Protein AF-A0A7S2TMI2-F1 (afdb_monomer_lite)

Radius of gyration: 45.55 Å; chains: 1; bounding box: 123×54×123 Å

pLDDT: mean 70.71, std 20.69, range [26.28, 98.5]

Foldseek 3Di:
DDDDDPPDPPDPDPVVVVVVVVLLVVVVVLVVVLVVDLVPDPDPVVPVVSVVVVVVSLVVVVVVLVVVVVVLVVVVVVPPDPVNVPPPLVVVLSVLVVVLSVLVVVLSVLVVCLSVVCVPDPPVSPVVNVVSVVVSVVSSVVSVVSVVVSVVSVVVVVVVVVVVVVVVVVVVVVVVVVVVVVVVVVVVVVVVVVVVVVVVVVVVVVVVVVVVVVVVVPPPPPPDPDDDDDDDDDDDDDDDDDDDDDDDDDDDDDDDDYDDDDDDDDDDDDDPDPPPPDDDDDPPVVPVQPVLLVVVVVVVPPDSQLLVLLCVVVVNPSVSSVVLVPDVVSSVVSVPDPDPDD

InterPro domains:
  IPR009060 UBA-like superfamily [SSF46934] (287-327)
  IPR015940 Ubiquitin-associated domain [PF00627] (295-321)
  IPR015940 Ubiquitin-associated domain [PS50030] (282-328)

Structure (mmCIF, N/CA/C/O backbone):
data_AF-A0A7S2TMI2-F1
#
_entry.id   AF-A0A7S2TMI2-F1
#
loop_
_atom_site.group_PDB
_atom_site.id
_atom_site.type_symbol
_atom_site.label_atom_id
_atom_site.label_alt_id
_atom_site.label_comp_id
_atom_site.label_asym_id
_atom_site.label_entity_id
_atom_site.label_seq_id
_atom_site.pdbx_PDB_ins_code
_atom_site.Cartn_x
_atom_site.Cartn_y
_atom_site.Cartn_z
_atom_site.occupancy
_atom_site.B_iso_or_equiv
_atom_site.auth_seq_id
_atom_site.auth_comp_id
_atom_site.auth_asym_id
_atom_site.auth_atom_id
_atom_site.pdbx_PDB_model_num
ATOM 1 N N . ASP A 1 1 ? 17.759 -9.873 -29.731 1.00 26.28 1 ASP A N 1
ATOM 2 C CA . ASP A 1 1 ? 16.322 -10.013 -29.441 1.00 26.28 1 ASP A CA 1
ATOM 3 C C . ASP A 1 1 ? 16.031 -9.779 -27.972 1.00 26.28 1 ASP A C 1
ATOM 5 O O . ASP A 1 1 ? 16.434 -10.570 -27.133 1.00 26.28 1 ASP A O 1
ATOM 9 N N . TYR A 1 2 ? 15.393 -8.651 -27.659 1.00 29.20 2 TYR A N 1
ATOM 10 C CA . TYR A 1 2 ? 14.810 -8.377 -26.345 1.00 29.20 2 TYR A CA 1
ATOM 11 C C . TYR A 1 2 ? 13.382 -7.884 -26.586 1.00 29.20 2 TYR A C 1
ATOM 13 O O . TYR A 1 2 ? 13.170 -6.719 -26.916 1.00 29.20 2 TYR A O 1
ATOM 21 N N . THR A 1 3 ? 12.402 -8.778 -26.484 1.00 27.11 3 THR A N 1
ATOM 22 C CA . THR A 1 3 ? 10.980 -8.417 -26.480 1.00 27.11 3 THR A CA 1
ATOM 23 C C . THR A 1 3 ? 10.610 -7.909 -25.093 1.00 27.11 3 THR A C 1
ATOM 25 O O . THR A 1 3 ? 10.636 -8.656 -24.117 1.00 27.11 3 THR A O 1
ATOM 28 N N . VAL A 1 4 ? 10.310 -6.615 -25.003 1.00 34.91 4 VAL A N 1
ATOM 29 C CA . VAL A 1 4 ? 9.848 -5.963 -23.774 1.00 34.91 4 VAL A CA 1
ATOM 30 C C . VAL A 1 4 ? 8.336 -6.152 -23.673 1.00 34.91 4 VAL A C 1
ATOM 32 O O . VAL A 1 4 ? 7.599 -5.729 -24.558 1.00 34.91 4 VAL A O 1
ATOM 35 N N . ASP A 1 5 ? 7.885 -6.806 -22.604 1.00 32.81 5 ASP A N 1
ATOM 36 C CA . ASP A 1 5 ? 6.467 -6.985 -22.280 1.00 32.81 5 ASP A CA 1
ATOM 37 C C . ASP A 1 5 ? 5.851 -5.645 -21.841 1.00 32.81 5 ASP A C 1
ATOM 39 O O . ASP A 1 5 ? 6.225 -5.071 -20.815 1.00 32.81 5 ASP A O 1
ATOM 43 N N . LEU A 1 6 ? 4.920 -5.144 -22.656 1.00 36.84 6 LEU A N 1
ATOM 44 C CA . LEU A 1 6 ? 4.286 -3.826 -22.536 1.00 36.84 6 LEU A CA 1
ATOM 45 C C . LEU A 1 6 ? 3.092 -3.797 -21.563 1.00 36.84 6 LEU A C 1
ATOM 47 O O . LEU A 1 6 ? 2.459 -2.755 -21.413 1.00 36.84 6 LEU A O 1
ATOM 51 N N . THR A 1 7 ? 2.760 -4.911 -20.900 1.00 31.31 7 THR A N 1
ATOM 52 C CA . THR A 1 7 ? 1.586 -4.999 -20.006 1.00 31.31 7 THR A CA 1
ATOM 53 C C . THR A 1 7 ? 1.848 -4.560 -18.561 1.00 31.31 7 THR A C 1
ATOM 55 O O . THR A 1 7 ? 0.917 -4.469 -17.759 1.00 31.31 7 THR A O 1
ATOM 58 N N . LYS A 1 8 ? 3.100 -4.254 -18.202 1.00 33.66 8 LYS A N 1
ATOM 59 C CA . LYS A 1 8 ? 3.476 -3.801 -16.854 1.00 33.66 8 LYS A CA 1
ATOM 60 C C . LYS A 1 8 ? 3.610 -2.275 -16.811 1.00 33.66 8 LYS A C 1
ATOM 62 O O . LYS A 1 8 ? 4.154 -1.700 -17.754 1.00 33.66 8 LYS A O 1
ATOM 67 N N . PRO A 1 9 ? 3.166 -1.603 -15.727 1.00 36.66 9 PRO A N 1
ATOM 68 C CA . PRO A 1 9 ? 3.388 -0.170 -15.569 1.00 36.66 9 PRO A CA 1
ATOM 69 C C . PRO A 1 9 ? 4.885 0.117 -15.699 1.00 36.66 9 PRO A C 1
ATOM 71 O O . PRO A 1 9 ? 5.696 -0.605 -15.115 1.00 36.66 9 PRO A O 1
ATOM 74 N N . PHE A 1 10 ? 5.227 1.135 -16.495 1.00 42.81 10 PHE A N 1
ATOM 75 C CA . PHE A 1 10 ? 6.589 1.555 -16.845 1.00 42.81 10 PHE A CA 1
ATOM 76 C C . PHE A 1 10 ? 7.373 2.013 -15.599 1.00 42.81 10 PHE A C 1
ATOM 78 O O . PHE A 1 10 ? 7.665 3.187 -15.388 1.00 42.81 10 PHE A O 1
ATOM 85 N N . GLY A 1 11 ? 7.737 1.069 -14.738 1.00 40.72 11 GLY A N 1
ATOM 86 C CA . GLY A 1 11 ? 8.838 1.235 -13.815 1.00 40.72 11 GLY A CA 1
ATOM 87 C C . GLY A 1 11 ? 10.102 1.154 -14.649 1.00 40.72 11 GLY A C 1
ATOM 88 O O . GLY A 1 11 ? 10.372 0.111 -15.244 1.00 40.72 11 GLY A O 1
ATOM 89 N N . TRP A 1 12 ? 10.872 2.239 -14.709 1.00 43.91 12 TRP A N 1
ATOM 90 C CA . TRP A 1 12 ? 12.264 2.170 -15.135 1.00 43.91 12 TRP A CA 1
ATOM 91 C C . TRP A 1 12 ? 12.970 1.188 -14.201 1.00 43.91 12 TRP A C 1
ATOM 93 O O . TRP A 1 12 ? 13.412 1.532 -13.107 1.00 43.91 12 TRP A O 1
ATOM 103 N N . THR A 1 13 ? 12.989 -0.083 -14.592 1.00 44.12 13 THR A N 1
ATOM 104 C CA . THR A 1 13 ? 13.705 -1.113 -13.855 1.00 44.12 13 THR A CA 1
ATOM 105 C C . THR A 1 13 ? 15.193 -0.779 -13.933 1.00 44.12 13 THR A C 1
ATOM 107 O O . THR A 1 13 ? 15.627 -0.149 -14.906 1.00 44.12 13 THR A O 1
ATOM 110 N N . PRO A 1 14 ? 16.014 -1.233 -12.976 1.00 42.84 14 PRO A N 1
ATOM 111 C CA . PRO A 1 14 ? 17.473 -1.151 -13.073 1.00 42.84 14 PRO A CA 1
ATOM 112 C C . PRO A 1 14 ? 18.030 -1.569 -14.452 1.00 42.84 14 PRO A C 1
ATOM 114 O O . PRO A 1 14 ? 19.058 -1.052 -14.886 1.00 42.84 14 PRO A O 1
ATOM 117 N N . GLY A 1 15 ? 17.307 -2.429 -15.186 1.00 44.59 15 GLY A N 1
ATOM 118 C CA . GLY A 1 15 ? 17.609 -2.814 -16.565 1.00 44.59 15 GLY A CA 1
ATOM 119 C C . GLY A 1 15 ? 17.627 -1.658 -17.572 1.00 44.59 15 GLY A C 1
ATOM 120 O O . GLY A 1 15 ? 18.510 -1.616 -18.418 1.00 44.59 15 GLY A O 1
ATOM 121 N N . SER A 1 16 ? 16.733 -0.675 -17.471 1.00 51.84 16 SER A N 1
ATOM 122 C CA . SER A 1 16 ? 16.667 0.452 -18.423 1.00 51.84 16 SER A CA 1
ATOM 123 C C . SER A 1 16 ? 17.877 1.400 -18.326 1.00 51.84 16 SER A C 1
ATOM 125 O O . SER A 1 16 ? 18.433 1.822 -19.342 1.00 51.84 16 SER A O 1
ATOM 127 N N . VAL A 1 17 ? 18.382 1.646 -17.113 1.00 52.19 17 VAL A N 1
ATOM 128 C CA . VAL A 1 17 ? 19.642 2.384 -16.884 1.00 52.19 17 VAL A CA 1
ATOM 129 C C . VAL A 1 17 ? 20.856 1.573 -17.356 1.00 52.19 17 VAL A C 1
ATOM 131 O O . VAL A 1 17 ? 21.809 2.133 -17.905 1.00 52.19 17 VAL A O 1
ATOM 134 N N . GLN A 1 18 ? 20.819 0.248 -17.184 1.00 54.09 18 GLN A N 1
ATOM 135 C CA . GLN A 1 18 ? 21.853 -0.659 -17.683 1.00 54.09 18 GLN A CA 1
ATOM 136 C C . GLN A 1 18 ? 21.918 -0.645 -19.219 1.00 54.09 18 GLN A C 1
ATOM 138 O O . GLN A 1 18 ? 23.012 -0.593 -19.778 1.00 54.09 18 GLN A O 1
ATOM 143 N N . VAL A 1 19 ? 20.766 -0.624 -19.899 1.00 55.88 19 VAL A N 1
ATOM 144 C CA . VAL A 1 19 ? 20.671 -0.511 -21.364 1.00 55.88 19 VAL A CA 1
ATOM 145 C C . VAL A 1 19 ? 21.331 0.781 -21.841 1.00 55.88 19 VAL A C 1
ATOM 147 O O . VAL A 1 19 ? 22.211 0.721 -22.695 1.00 55.88 19 VAL A O 1
ATOM 150 N N . LEU A 1 20 ? 21.020 1.927 -21.224 1.00 54.97 20 LEU A N 1
ATOM 151 C CA . LEU A 1 20 ? 21.656 3.204 -21.570 1.00 54.97 20 LEU A CA 1
ATOM 152 C C . LEU A 1 20 ? 23.183 3.168 -21.395 1.00 54.97 20 LEU A C 1
ATOM 154 O O . LEU A 1 20 ? 23.908 3.573 -22.302 1.00 54.97 20 LEU A O 1
ATOM 158 N N . ARG A 1 21 ? 23.697 2.629 -20.277 1.00 57.22 21 ARG A N 1
ATOM 159 C CA . ARG A 1 21 ? 25.154 2.476 -20.073 1.00 57.22 21 ARG A CA 1
ATOM 160 C C . ARG A 1 21 ? 25.804 1.598 -21.137 1.00 57.22 21 ARG A C 1
ATOM 162 O O . ARG A 1 21 ? 26.883 1.936 -21.624 1.00 57.22 21 ARG A O 1
ATOM 169 N N . THR A 1 22 ? 25.180 0.472 -21.470 1.00 62.66 22 THR A N 1
ATOM 170 C CA . THR A 1 22 ? 25.691 -0.454 -22.487 1.00 62.66 22 THR A CA 1
ATOM 171 C C . THR A 1 22 ? 25.716 0.218 -23.854 1.00 62.66 22 THR A C 1
ATOM 173 O O . THR A 1 22 ? 26.741 0.178 -24.532 1.00 62.66 22 THR A O 1
ATOM 176 N N . CYS A 1 23 ? 24.655 0.935 -24.225 1.00 57.62 23 CYS A N 1
ATOM 177 C CA . CYS A 1 23 ? 24.599 1.649 -25.495 1.00 57.62 23 CYS A CA 1
ATOM 178 C C . CYS A 1 23 ? 25.655 2.767 -25.593 1.00 57.62 23 CYS A C 1
ATOM 180 O O . CYS A 1 23 ? 26.281 2.900 -26.645 1.00 57.62 23 CYS A O 1
ATOM 182 N N . THR A 1 24 ? 25.930 3.512 -24.514 1.00 58.47 24 THR A N 1
ATOM 183 C CA . THR A 1 24 ? 27.011 4.520 -24.487 1.00 58.47 24 THR A CA 1
ATOM 184 C C . THR A 1 24 ? 28.396 3.885 -24.644 1.00 58.47 24 THR A C 1
ATOM 186 O O . THR A 1 24 ? 29.238 4.413 -25.372 1.00 58.47 24 THR A O 1
ATOM 189 N N . LYS A 1 25 ? 28.644 2.724 -24.017 1.00 64.44 25 LYS A N 1
ATOM 190 C CA . LYS A 1 25 ? 29.896 1.968 -24.208 1.00 64.44 25 LYS A CA 1
ATOM 191 C C . LYS A 1 25 ? 30.055 1.496 -25.655 1.00 64.44 25 LYS A C 1
ATOM 193 O O . LYS A 1 25 ? 31.126 1.677 -26.230 1.00 64.44 25 LYS A O 1
ATOM 198 N N . CYS A 1 26 ? 28.994 0.951 -26.255 1.00 59.12 26 CYS A N 1
ATOM 199 C CA . CYS A 1 26 ? 28.997 0.528 -27.656 1.00 59.12 26 CYS A CA 1
ATOM 200 C C . CYS A 1 26 ? 29.256 1.701 -28.611 1.00 59.12 26 CYS A C 1
ATOM 202 O O . CYS A 1 26 ? 30.032 1.553 -29.550 1.00 59.12 26 CYS A O 1
ATOM 204 N N . LEU A 1 27 ? 28.667 2.873 -28.350 1.00 63.25 27 LEU A N 1
ATOM 205 C CA . LEU A 1 27 ? 28.923 4.080 -29.138 1.00 63.25 27 LEU A CA 1
ATOM 206 C C . LEU A 1 27 ? 30.390 4.501 -29.080 1.00 63.25 27 LEU A C 1
ATOM 208 O O . LEU A 1 27 ? 30.997 4.760 -30.115 1.00 63.25 27 LEU A O 1
ATOM 212 N N . LYS A 1 28 ? 30.971 4.540 -27.876 1.00 60.25 28 LYS A N 1
ATOM 213 C CA . LYS A 1 28 ? 32.378 4.909 -27.689 1.00 60.25 28 LYS A CA 1
ATOM 214 C C . LYS A 1 28 ? 33.308 3.949 -28.441 1.00 60.25 28 LYS A C 1
ATOM 216 O O . LYS A 1 28 ? 34.248 4.403 -29.085 1.00 60.25 28 LYS A O 1
ATOM 221 N N . ALA A 1 29 ? 33.005 2.649 -28.411 1.00 65.88 29 ALA A N 1
ATOM 222 C CA . ALA A 1 29 ? 33.750 1.634 -29.152 1.00 65.88 29 ALA A CA 1
ATOM 223 C C . ALA A 1 29 ? 33.614 1.792 -30.680 1.00 65.88 29 ALA A C 1
ATOM 225 O O . ALA A 1 29 ? 34.615 1.712 -31.388 1.00 65.88 29 ALA A O 1
ATOM 226 N N . MET A 1 30 ? 32.407 2.067 -31.191 1.00 59.69 30 MET A N 1
ATOM 227 C CA . MET A 1 30 ? 32.193 2.320 -32.623 1.00 59.69 30 MET A CA 1
ATOM 228 C C . MET A 1 30 ? 32.905 3.581 -33.103 1.00 59.69 30 MET A C 1
ATOM 230 O O . MET A 1 30 ? 33.595 3.528 -34.113 1.00 59.69 30 MET A O 1
ATOM 234 N N . MET A 1 31 ? 32.782 4.691 -32.372 1.00 60.38 31 MET A N 1
ATOM 235 C CA . MET A 1 31 ? 33.453 5.949 -32.716 1.00 60.38 31 MET A CA 1
ATOM 236 C C . MET A 1 31 ? 34.977 5.782 -32.728 1.00 60.38 31 MET A C 1
ATOM 238 O O . MET A 1 31 ? 35.626 6.255 -33.653 1.00 60.38 31 MET A O 1
ATOM 242 N N . GLY A 1 32 ? 35.542 5.046 -31.759 1.00 64.94 32 GLY A N 1
ATOM 243 C CA . GLY A 1 32 ? 36.970 4.707 -31.754 1.00 64.94 32 GLY A CA 1
ATOM 244 C C . GLY A 1 32 ? 37.392 3.923 -32.999 1.00 64.94 32 GLY A C 1
ATOM 245 O O . GLY A 1 32 ? 38.360 4.289 -33.657 1.00 64.94 32 GLY A O 1
ATOM 246 N N . LYS A 1 33 ? 36.609 2.907 -33.388 1.00 61.62 33 LYS A N 1
ATOM 247 C CA . LYS A 1 33 ? 36.866 2.103 -34.595 1.00 61.62 33 LYS A CA 1
ATOM 248 C C . LYS A 1 33 ? 36.745 2.902 -35.893 1.00 61.62 33 LYS A C 1
ATOM 250 O O . LYS A 1 33 ? 37.523 2.667 -36.811 1.00 61.62 33 LYS A O 1
ATOM 255 N N . VAL A 1 34 ? 35.803 3.841 -35.977 1.00 57.59 34 VAL A N 1
ATOM 256 C CA . VAL A 1 34 ? 35.651 4.728 -37.144 1.00 57.59 34 VAL A CA 1
ATOM 257 C C . VAL A 1 34 ? 36.867 5.646 -37.289 1.00 57.59 34 VAL A C 1
ATOM 259 O O . VAL A 1 34 ? 37.388 5.769 -38.395 1.00 57.59 34 VAL A O 1
ATOM 262 N N . CYS A 1 35 ? 37.373 6.215 -36.189 1.00 56.06 35 CYS A N 1
ATOM 263 C CA . CYS A 1 35 ? 38.607 7.007 -36.210 1.00 56.06 35 CYS A CA 1
ATOM 264 C C . CYS A 1 35 ? 39.835 6.168 -36.601 1.00 56.06 35 CYS A C 1
ATOM 266 O O . CYS A 1 35 ? 40.614 6.596 -37.447 1.00 56.06 35 CYS A O 1
ATOM 268 N N . GLU A 1 36 ? 39.979 4.955 -36.049 1.00 58.03 36 GLU A N 1
ATOM 269 C CA . GLU A 1 36 ? 41.064 4.023 -36.408 1.00 58.03 36 GLU A CA 1
ATOM 270 C C . GLU A 1 36 ? 41.045 3.654 -37.904 1.00 58.03 36 GLU A C 1
ATOM 272 O O . GLU A 1 36 ? 42.094 3.519 -38.528 1.00 58.03 36 GLU A O 1
ATOM 277 N N . CYS A 1 37 ? 39.858 3.508 -38.502 1.00 53.19 37 CYS A N 1
ATOM 278 C CA . CYS A 1 37 ? 39.719 3.091 -39.901 1.00 53.19 37 CYS A CA 1
ATOM 279 C C . CYS A 1 37 ? 39.879 4.238 -40.905 1.00 53.19 37 CYS A C 1
ATOM 281 O O . CYS A 1 37 ? 40.370 4.001 -42.012 1.00 53.19 37 CYS A O 1
ATOM 283 N N . GLY A 1 38 ? 39.523 5.467 -40.516 1.00 52.84 38 GLY A N 1
ATOM 284 C CA . GLY A 1 38 ? 39.772 6.670 -41.316 1.00 52.84 38 GLY A CA 1
ATOM 285 C C . GLY A 1 38 ? 41.263 6.952 -41.524 1.00 52.84 38 GLY A C 1
ATOM 286 O O . GLY A 1 38 ? 41.643 7.444 -42.578 1.00 52.84 38 GLY A O 1
ATOM 287 N N . ALA A 1 39 ? 42.113 6.564 -40.568 1.00 52.12 39 ALA A N 1
ATOM 288 C CA . ALA A 1 39 ? 43.561 6.752 -40.658 1.00 52.12 39 ALA A CA 1
ATOM 289 C C . ALA A 1 39 ? 44.289 5.692 -41.513 1.00 52.12 39 ALA A C 1
ATOM 291 O O . ALA A 1 39 ? 45.439 5.903 -41.887 1.00 52.12 39 ALA A O 1
ATOM 292 N N . ALA A 1 40 ? 43.660 4.546 -41.809 1.00 48.06 40 ALA A N 1
ATOM 293 C CA . ALA A 1 40 ? 44.379 3.355 -42.275 1.00 48.06 40 ALA A CA 1
ATOM 294 C C . ALA A 1 40 ? 43.992 2.834 -43.672 1.00 48.06 40 ALA A C 1
ATOM 296 O O . ALA A 1 40 ? 44.562 1.833 -44.108 1.00 48.06 40 ALA A O 1
ATOM 297 N N . THR A 1 41 ? 43.007 3.411 -44.378 1.00 45.56 41 THR A N 1
ATOM 298 C CA . THR A 1 41 ? 42.451 2.735 -45.569 1.00 45.56 41 THR A CA 1
ATOM 299 C C . THR A 1 41 ? 42.196 3.637 -46.783 1.00 45.56 41 THR A C 1
ATOM 301 O O . THR A 1 41 ? 41.241 4.399 -46.820 1.00 45.56 41 THR A O 1
ATOM 304 N N . ASN A 1 42 ? 42.989 3.428 -47.844 1.00 54.59 42 ASN A N 1
ATOM 305 C CA . ASN A 1 42 ? 42.771 3.941 -49.211 1.00 54.59 42 ASN A CA 1
ATOM 306 C C . ASN A 1 42 ? 41.668 3.175 -49.987 1.00 54.59 42 ASN A C 1
ATOM 308 O O . ASN A 1 42 ? 41.623 3.218 -51.212 1.00 54.59 42 ASN A O 1
ATOM 312 N N . GLY A 1 43 ? 40.805 2.414 -49.303 1.00 58.34 43 GLY A N 1
ATOM 313 C CA . GLY A 1 43 ? 39.802 1.550 -49.936 1.00 58.34 43 GLY A CA 1
ATOM 314 C C . GLY A 1 43 ? 38.386 2.085 -49.748 1.00 58.34 43 GLY A C 1
ATOM 315 O O . GLY A 1 43 ? 37.869 2.036 -48.630 1.00 58.34 43 GLY A O 1
ATOM 316 N N . ALA A 1 44 ? 37.758 2.548 -50.833 1.00 60.47 44 ALA A N 1
ATOM 317 C CA . ALA A 1 44 ? 36.398 3.101 -50.850 1.00 60.47 44 ALA A CA 1
ATOM 318 C C . ALA A 1 44 ? 35.357 2.187 -50.164 1.00 60.47 44 ALA A C 1
ATOM 320 O O . ALA A 1 44 ? 34.540 2.663 -49.377 1.00 60.47 44 ALA A O 1
ATOM 321 N N . ASP A 1 45 ? 35.477 0.867 -50.332 1.00 65.19 45 ASP A N 1
ATOM 322 C CA . ASP A 1 45 ? 34.517 -0.115 -49.805 1.00 65.19 45 ASP A CA 1
ATOM 323 C C . ASP A 1 45 ? 34.440 -0.155 -48.268 1.00 65.19 45 ASP A C 1
ATOM 325 O O . ASP A 1 45 ? 33.385 -0.423 -47.685 1.00 65.19 45 ASP A O 1
ATOM 329 N N . LYS A 1 46 ? 35.548 0.138 -47.570 1.00 60.41 46 LYS A N 1
ATOM 330 C CA . LYS A 1 46 ? 35.556 0.160 -46.097 1.00 60.41 46 LYS A CA 1
ATOM 331 C C . LYS A 1 46 ? 34.860 1.408 -45.559 1.00 60.41 46 LYS A C 1
ATOM 333 O O . LYS A 1 46 ? 34.135 1.308 -44.569 1.00 60.41 46 LYS A O 1
ATOM 338 N N . LYS A 1 47 ? 35.020 2.561 -46.221 1.00 66.25 47 LYS A N 1
ATOM 339 C CA . LYS A 1 47 ? 34.348 3.819 -45.848 1.00 66.25 47 LYS A CA 1
ATOM 340 C C . LYS A 1 47 ? 32.826 3.652 -45.890 1.00 66.25 47 LYS A C 1
ATOM 342 O O . LYS A 1 47 ? 32.150 4.001 -44.920 1.00 66.25 47 LYS A O 1
ATOM 347 N N . ASP A 1 48 ? 32.307 3.041 -46.952 1.00 69.44 48 ASP A N 1
ATOM 348 C CA . ASP A 1 48 ? 30.869 2.813 -47.121 1.00 69.44 48 ASP A CA 1
ATOM 349 C C . ASP A 1 48 ? 30.304 1.827 -46.094 1.00 69.44 48 ASP A C 1
ATOM 351 O O . ASP A 1 48 ? 29.219 2.052 -45.548 1.00 69.44 48 ASP A O 1
ATOM 355 N N . PHE A 1 49 ? 31.063 0.787 -45.736 1.00 68.50 49 PHE A N 1
ATOM 356 C CA . PHE A 1 49 ? 30.677 -0.137 -44.668 1.00 68.50 49 PHE A CA 1
ATOM 357 C C . PHE A 1 49 ? 30.534 0.569 -43.307 1.00 68.50 49 PHE A C 1
ATOM 359 O O . PHE A 1 49 ? 29.517 0.404 -42.623 1.00 68.50 49 PHE A O 1
ATOM 366 N N . TYR A 1 50 ? 31.511 1.396 -42.918 1.00 64.81 50 TYR A N 1
ATOM 367 C CA . TYR A 1 50 ? 31.454 2.140 -41.653 1.00 64.81 50 TYR A CA 1
ATOM 368 C C . TYR A 1 50 ? 30.350 3.203 -41.652 1.00 64.81 50 TYR A C 1
ATOM 370 O O . TYR A 1 50 ? 29.636 3.337 -40.655 1.00 64.81 50 TYR A O 1
ATOM 378 N N . LEU A 1 51 ? 30.139 3.907 -42.768 1.00 70.12 51 LEU A N 1
ATOM 379 C CA . LEU A 1 51 ? 29.029 4.854 -42.912 1.00 70.12 51 LEU A CA 1
ATOM 380 C C . LEU A 1 51 ? 27.666 4.158 -42.806 1.00 70.12 51 LEU A C 1
ATOM 382 O O . LEU A 1 51 ? 26.773 4.655 -42.112 1.00 70.12 51 LEU A O 1
ATOM 386 N N . ALA A 1 52 ? 27.504 2.983 -43.419 1.00 70.75 52 ALA A N 1
ATOM 387 C CA . ALA A 1 52 ? 26.284 2.187 -43.312 1.00 70.75 52 ALA A CA 1
ATOM 388 C C . ALA A 1 52 ? 26.034 1.700 -41.872 1.00 70.75 52 ALA A C 1
ATOM 390 O O . ALA A 1 52 ? 24.897 1.761 -41.387 1.00 70.75 52 ALA A O 1
ATOM 391 N N . ALA A 1 53 ? 27.082 1.269 -41.162 1.00 64.44 53 ALA A N 1
ATOM 392 C CA . ALA A 1 53 ? 27.002 0.867 -39.758 1.00 64.44 53 ALA A CA 1
ATOM 393 C C . ALA A 1 53 ? 26.616 2.045 -38.845 1.00 64.44 53 ALA A C 1
ATOM 395 O O . ALA A 1 53 ? 25.677 1.926 -38.051 1.00 64.44 53 ALA A O 1
ATOM 396 N N . CYS A 1 54 ? 27.253 3.207 -39.020 1.00 68.12 54 CYS A N 1
ATOM 397 C CA . CYS A 1 54 ? 26.908 4.442 -38.313 1.00 68.12 54 CYS A CA 1
ATOM 398 C C . CYS A 1 54 ? 25.460 4.863 -38.579 1.00 68.12 54 CYS A C 1
ATOM 400 O O . CYS A 1 54 ? 24.728 5.167 -37.638 1.00 68.12 54 CYS A O 1
ATOM 402 N N . ARG A 1 55 ? 25.003 4.817 -39.838 1.00 70.69 55 ARG A N 1
ATOM 403 C CA . ARG A 1 55 ? 23.623 5.167 -40.210 1.00 70.69 55 ARG A CA 1
ATOM 404 C C . ARG A 1 55 ? 22.601 4.216 -39.576 1.00 70.69 55 ARG A C 1
ATOM 406 O O . ARG A 1 55 ? 21.584 4.679 -39.058 1.00 70.69 55 ARG A O 1
ATOM 413 N N . ARG A 1 56 ? 22.861 2.901 -39.560 1.00 67.56 56 ARG A N 1
ATOM 414 C CA . ARG A 1 56 ? 21.998 1.922 -38.863 1.00 67.56 56 ARG A CA 1
ATOM 415 C C . ARG A 1 56 ? 21.940 2.185 -37.362 1.00 67.56 56 ARG A C 1
ATOM 417 O O . ARG A 1 56 ? 20.851 2.177 -36.789 1.00 67.56 56 ARG A O 1
ATOM 424 N N . TRP A 1 57 ? 23.084 2.451 -36.741 1.00 69.19 57 TRP A N 1
ATOM 425 C CA . TRP A 1 57 ? 23.156 2.751 -35.316 1.00 69.19 57 TRP A CA 1
ATOM 426 C C . TRP A 1 57 ? 22.407 4.047 -34.958 1.00 69.19 57 TRP A C 1
ATOM 428 O O . TRP A 1 57 ? 21.606 4.056 -34.020 1.00 69.19 57 TRP A O 1
ATOM 438 N N . LEU A 1 58 ? 22.583 5.107 -35.755 1.00 70.75 58 LEU A N 1
ATOM 439 C CA . LEU A 1 58 ? 21.894 6.389 -35.588 1.00 70.75 58 LEU A CA 1
ATOM 440 C C . LEU A 1 58 ? 20.369 6.226 -35.691 1.00 70.75 58 LEU A C 1
ATOM 442 O O . LEU A 1 58 ? 19.628 6.736 -34.852 1.00 70.75 58 LEU A O 1
ATOM 446 N N . ASN A 1 59 ? 19.896 5.460 -36.680 1.00 70.44 59 ASN A N 1
ATOM 447 C CA . ASN A 1 59 ? 18.472 5.166 -36.855 1.00 70.44 59 ASN A CA 1
ATOM 448 C C . ASN A 1 59 ? 17.884 4.380 -35.676 1.00 70.44 59 ASN A C 1
ATOM 450 O O . ASN A 1 59 ? 16.759 4.654 -35.253 1.00 70.44 59 ASN A O 1
ATOM 454 N N . HIS A 1 60 ? 18.638 3.431 -35.114 1.00 68.81 60 HIS A N 1
ATOM 455 C CA . HIS A 1 60 ? 18.202 2.689 -33.933 1.00 68.81 60 HIS A CA 1
ATOM 456 C C . HIS A 1 60 ? 18.021 3.618 -32.722 1.00 68.81 60 HIS A C 1
ATOM 458 O O . HIS A 1 60 ? 17.008 3.547 -32.027 1.00 68.81 60 HIS A O 1
ATOM 464 N N . TRP A 1 61 ? 18.946 4.560 -32.526 1.00 68.31 61 TRP A N 1
ATOM 465 C CA . TRP A 1 61 ? 18.850 5.564 -31.466 1.00 68.31 61 TRP A CA 1
ATOM 466 C C . TRP A 1 61 ? 17.735 6.579 -31.670 1.00 68.31 61 TRP A C 1
ATOM 468 O O . TRP A 1 61 ? 17.046 6.916 -30.710 1.00 68.31 61 TRP A O 1
ATOM 478 N N . LEU A 1 62 ? 17.514 7.038 -32.901 1.00 69.94 62 LEU A N 1
ATOM 479 C CA . LEU A 1 62 ? 16.376 7.900 -33.225 1.00 69.94 62 LEU A CA 1
ATOM 480 C C . LEU A 1 62 ? 15.048 7.201 -32.919 1.00 69.94 62 LEU A C 1
ATOM 482 O O . LEU A 1 62 ? 14.138 7.825 -32.377 1.00 69.94 62 LEU A O 1
ATOM 486 N N . ASN A 1 63 ? 14.939 5.901 -33.203 1.00 69.31 63 ASN A N 1
ATOM 487 C CA . ASN A 1 63 ? 13.755 5.123 -32.845 1.00 69.31 63 ASN A CA 1
ATOM 488 C C . ASN A 1 63 ? 13.606 4.945 -31.329 1.00 69.31 63 ASN A C 1
ATOM 490 O O . ASN A 1 63 ? 12.505 5.136 -30.817 1.00 69.31 63 ASN A O 1
ATOM 494 N N . PHE A 1 64 ? 14.688 4.655 -30.601 1.00 68.56 64 PHE A N 1
ATOM 495 C CA . PHE A 1 64 ? 14.665 4.617 -29.135 1.00 68.56 64 PHE A CA 1
ATOM 496 C C . PHE A 1 64 ? 14.229 5.965 -28.542 1.00 68.56 64 PHE A C 1
ATOM 498 O O . PHE A 1 64 ? 13.335 6.013 -27.701 1.00 68.56 64 PHE A O 1
ATOM 505 N N . TYR A 1 65 ? 14.788 7.072 -29.038 1.00 68.12 65 TYR A N 1
ATOM 506 C CA . TYR A 1 65 ? 14.406 8.424 -28.639 1.00 68.12 65 TYR A CA 1
ATOM 507 C C . TYR A 1 65 ? 12.920 8.699 -28.886 1.00 68.12 65 TYR A C 1
ATOM 509 O O . TYR A 1 65 ? 12.229 9.154 -27.978 1.00 68.12 65 TYR A O 1
ATOM 517 N N . ARG A 1 66 ? 12.399 8.359 -30.074 1.00 73.62 66 ARG A N 1
ATOM 518 C CA . ARG A 1 66 ? 10.965 8.489 -30.381 1.00 73.62 66 ARG A CA 1
ATOM 519 C C . ARG A 1 66 ? 10.097 7.672 -29.429 1.00 73.62 66 ARG A C 1
ATOM 521 O O . ARG A 1 66 ? 9.039 8.151 -29.039 1.00 73.62 66 ARG A O 1
ATOM 528 N N . GLN A 1 67 ? 10.527 6.472 -29.034 1.00 67.62 67 GLN A N 1
ATOM 529 C CA . GLN A 1 67 ? 9.792 5.668 -28.055 1.00 67.62 67 GLN A CA 1
ATOM 530 C C . GLN A 1 67 ? 9.800 6.299 -26.661 1.00 67.62 67 GLN A C 1
ATOM 532 O O . GLN A 1 67 ? 8.748 6.371 -26.031 1.00 67.62 67 GLN A O 1
ATOM 537 N N . VAL A 1 68 ? 10.945 6.810 -26.198 1.00 66.75 68 VAL A N 1
ATOM 538 C CA . VAL A 1 68 ? 11.033 7.537 -24.920 1.00 66.75 68 VAL A CA 1
ATOM 539 C C . VAL A 1 68 ? 10.156 8.788 -24.955 1.00 66.75 68 VAL A C 1
ATOM 541 O O . VAL A 1 68 ? 9.383 9.022 -24.031 1.00 66.75 68 VAL A O 1
ATOM 544 N N . GLN A 1 69 ? 10.221 9.565 -26.037 1.00 68.88 69 GLN A N 1
ATOM 545 C CA . GLN A 1 69 ? 9.423 10.776 -26.216 1.00 68.88 69 GLN A CA 1
ATOM 546 C C . GLN A 1 69 ? 7.923 10.466 -26.274 1.00 68.88 69 GLN A C 1
ATOM 548 O O . GLN A 1 69 ? 7.133 11.153 -25.630 1.00 68.88 69 GLN A O 1
ATOM 553 N N . LYS A 1 70 ? 7.529 9.402 -26.984 1.00 73.62 70 LYS A N 1
ATOM 554 C CA . LYS A 1 70 ? 6.149 8.911 -26.993 1.00 73.62 70 LYS A CA 1
ATOM 555 C C . LYS A 1 70 ? 5.704 8.508 -25.588 1.00 73.62 70 LYS A C 1
ATOM 557 O O . LYS A 1 70 ? 4.659 8.961 -25.150 1.00 73.62 70 LYS A O 1
ATOM 562 N N . GLY A 1 71 ? 6.525 7.758 -24.851 1.00 67.75 71 GLY A N 1
ATOM 563 C CA . GLY A 1 71 ? 6.235 7.390 -23.464 1.00 67.75 71 GLY A CA 1
ATOM 564 C C . GLY A 1 71 ? 6.030 8.607 -22.556 1.00 67.75 71 GLY A C 1
ATOM 565 O O . GLY A 1 71 ? 5.097 8.623 -21.763 1.00 67.75 71 GLY A O 1
ATOM 566 N N . VAL A 1 72 ? 6.841 9.658 -22.709 1.00 65.38 72 VAL A N 1
ATOM 567 C CA . VAL A 1 72 ? 6.675 10.926 -21.974 1.00 65.38 72 VAL A CA 1
ATOM 568 C C . VAL A 1 72 ? 5.373 11.648 -22.360 1.00 65.38 72 VAL A C 1
ATOM 570 O O . VAL A 1 72 ? 4.662 12.145 -21.483 1.00 65.38 72 VAL A O 1
ATOM 573 N N . ASN A 1 73 ? 5.026 11.687 -23.648 1.00 67.62 73 ASN A N 1
ATOM 574 C CA . ASN A 1 73 ? 3.810 12.340 -24.154 1.00 67.62 73 ASN A CA 1
ATOM 575 C C . ASN A 1 73 ? 2.522 11.588 -23.759 1.00 67.62 73 ASN A C 1
ATOM 577 O O . ASN A 1 73 ? 1.536 12.192 -23.329 1.00 67.62 73 ASN A O 1
ATOM 581 N N . ASP A 1 74 ? 2.539 10.261 -23.847 1.00 69.06 74 ASP A N 1
ATOM 582 C CA . ASP A 1 74 ? 1.423 9.404 -23.443 1.00 69.06 74 ASP A CA 1
ATOM 583 C C . ASP A 1 74 ? 1.193 9.512 -21.921 1.00 69.06 74 ASP A C 1
ATOM 585 O O . ASP A 1 74 ? 0.062 9.513 -21.446 1.00 69.06 74 ASP A O 1
ATOM 589 N N . TYR A 1 75 ? 2.251 9.705 -21.125 1.00 58.09 75 TYR A N 1
ATOM 590 C CA . TYR A 1 75 ? 2.106 9.869 -19.675 1.00 58.09 75 TYR A CA 1
ATOM 591 C C . TYR A 1 75 ? 1.631 11.268 -19.263 1.00 58.09 75 TYR A C 1
ATOM 593 O O . TYR A 1 75 ? 0.838 11.410 -18.332 1.00 58.09 75 TYR A O 1
ATOM 601 N N . THR A 1 76 ? 2.086 12.316 -19.954 1.00 61.16 76 THR A N 1
ATOM 602 C CA . THR A 1 76 ? 1.627 13.696 -19.704 1.00 61.16 76 THR A CA 1
ATOM 603 C C . THR A 1 76 ? 0.152 13.885 -20.056 1.00 61.16 76 THR A C 1
ATOM 605 O O . THR A 1 76 ? -0.532 14.667 -19.398 1.00 61.16 76 THR A O 1
ATOM 608 N N . THR A 1 77 ? -0.373 13.126 -21.019 1.00 62.16 77 THR A N 1
ATOM 609 C CA . THR A 1 77 ? -1.809 13.116 -21.343 1.00 62.16 77 THR A CA 1
ATOM 610 C C . THR A 1 77 ? -2.653 12.353 -20.316 1.00 62.16 77 THR A C 1
ATOM 612 O O . THR A 1 77 ? -3.769 12.786 -20.024 1.00 62.16 77 THR A O 1
ATOM 615 N N . VAL A 1 78 ? -2.115 11.290 -19.706 1.00 51.84 78 VAL A N 1
ATOM 616 C CA . VAL A 1 78 ? -2.767 10.533 -18.615 1.00 51.84 78 VAL A CA 1
ATOM 617 C C . VAL A 1 78 ? -2.708 11.279 -17.269 1.00 51.84 78 VAL A C 1
ATOM 619 O O . VAL A 1 78 ? -3.627 11.178 -16.461 1.00 51.84 78 VAL A O 1
ATOM 622 N N . SER A 1 79 ? -1.681 12.099 -17.033 1.00 48.03 79 SER A N 1
ATOM 623 C CA . SER A 1 79 ? -1.434 12.835 -15.778 1.00 48.03 79 SER A CA 1
ATOM 624 C C . SER A 1 79 ? -2.338 14.066 -15.539 1.00 48.03 79 SER A C 1
ATOM 626 O O . SER A 1 79 ? -1.932 15.010 -14.860 1.00 48.03 79 SER A O 1
ATOM 628 N N . LYS A 1 80 ? -3.576 14.084 -16.044 1.00 53.28 80 LYS A N 1
ATOM 629 C CA . LYS A 1 80 ? -4.568 15.118 -15.671 1.00 53.28 80 LYS A CA 1
ATOM 630 C C . LYS A 1 80 ? -5.166 14.910 -14.273 1.00 53.28 80 LYS A C 1
ATOM 632 O O . LYS A 1 80 ? -6.002 15.699 -13.846 1.00 53.28 80 LYS A O 1
ATOM 637 N N . ASP A 1 81 ? -4.740 13.864 -13.570 1.00 49.72 81 ASP A N 1
ATOM 638 C CA . ASP A 1 81 ? -5.179 13.552 -12.215 1.00 49.72 81 ASP A CA 1
ATOM 639 C C . ASP A 1 81 ? -4.539 14.523 -11.188 1.00 49.72 81 ASP A C 1
ATOM 641 O O . ASP A 1 81 ? -3.307 14.537 -11.046 1.00 49.72 81 ASP A O 1
ATOM 645 N N . PRO A 1 82 ? -5.326 15.341 -10.457 1.00 53.81 82 PRO A N 1
ATOM 646 C CA . PRO A 1 82 ? -4.820 16.379 -9.544 1.00 53.81 82 PRO A CA 1
ATOM 647 C C . PRO A 1 82 ? -3.925 15.851 -8.413 1.00 53.81 82 PRO A C 1
ATOM 649 O O . PRO A 1 82 ? -3.137 16.591 -7.822 1.00 53.81 82 PRO A O 1
ATOM 652 N N . LEU A 1 83 ? -4.028 14.559 -8.093 1.00 52.47 83 LEU A N 1
ATOM 653 C CA . LEU A 1 83 ? -3.202 13.921 -7.067 1.00 52.47 83 LEU A CA 1
ATOM 654 C C . LEU A 1 83 ? -1.759 13.692 -7.541 1.00 52.47 83 LEU A C 1
ATOM 656 O O . LEU A 1 83 ? -0.831 13.755 -6.733 1.00 52.47 83 LEU A O 1
ATOM 660 N N . LEU A 1 84 ? -1.545 13.495 -8.846 1.00 52.31 84 LEU A N 1
ATOM 661 C CA . LEU A 1 84 ? -0.215 13.322 -9.440 1.00 52.31 84 LEU A CA 1
ATOM 662 C C . LEU A 1 84 ? 0.480 14.664 -9.719 1.00 52.31 84 LEU A C 1
ATOM 664 O O . LEU A 1 84 ? 1.708 14.735 -9.637 1.00 52.31 84 LEU A O 1
ATOM 668 N N . SER A 1 85 ? -0.275 15.742 -9.966 1.00 48.16 85 SER A N 1
ATOM 669 C CA . SER A 1 85 ? 0.281 17.070 -10.278 1.00 48.16 85 SER A CA 1
ATOM 670 C C . SER A 1 85 ? 0.964 17.767 -9.093 1.00 48.16 85 SER A C 1
ATOM 672 O O . SER A 1 85 ? 1.731 18.703 -9.297 1.00 48.16 85 SER A O 1
ATOM 674 N N . SER A 1 86 ? 0.728 17.315 -7.857 1.00 51.38 86 SER A N 1
ATOM 675 C CA . SER A 1 86 ? 1.383 17.862 -6.654 1.00 51.38 86 SER A CA 1
ATOM 676 C C . SER A 1 86 ? 2.802 17.323 -6.413 1.00 51.38 86 SER A C 1
ATOM 678 O O . SER A 1 86 ? 3.537 17.837 -5.566 1.00 51.38 86 SER A O 1
ATOM 680 N N . ASN A 1 87 ? 3.230 16.307 -7.169 1.00 63.56 87 ASN A N 1
ATOM 681 C CA . ASN A 1 87 ? 4.552 15.716 -7.009 1.00 63.56 87 ASN A CA 1
ATOM 682 C C . ASN A 1 87 ? 5.613 16.545 -7.745 1.00 63.56 87 ASN A C 1
ATOM 684 O O . ASN A 1 87 ? 6.012 16.230 -8.866 1.00 63.56 87 ASN A O 1
ATOM 688 N N . VAL A 1 88 ? 6.133 17.573 -7.065 1.00 64.62 88 VAL A N 1
ATOM 689 C CA . VAL A 1 88 ? 7.322 18.365 -7.460 1.00 64.62 88 VAL A CA 1
ATOM 690 C C . VAL A 1 88 ? 8.455 17.456 -7.962 1.00 64.62 88 VAL A C 1
ATOM 692 O O . VAL A 1 88 ? 9.101 17.722 -8.969 1.00 64.62 88 VAL A O 1
ATOM 695 N N . SER A 1 89 ? 8.618 16.312 -7.305 1.00 63.25 89 SER A N 1
ATOM 696 C CA . SER A 1 89 ? 9.500 15.201 -7.656 1.00 63.25 89 SER A CA 1
ATOM 697 C C . SER A 1 89 ? 9.383 14.690 -9.099 1.00 63.25 89 SER A C 1
ATOM 699 O O . SER A 1 89 ? 10.391 14.412 -9.751 1.00 63.25 89 SER A O 1
ATOM 701 N N . PHE A 1 90 ? 8.161 14.565 -9.611 1.00 66.31 90 PHE A N 1
ATOM 702 C CA . PHE A 1 90 ? 7.892 14.047 -10.949 1.00 66.31 90 PHE A CA 1
ATOM 703 C C . PHE A 1 90 ? 8.123 15.112 -12.023 1.00 66.31 90 PHE A C 1
ATOM 705 O O . PHE A 1 90 ? 8.705 14.819 -13.065 1.00 66.31 90 PHE A O 1
ATOM 712 N N . ILE A 1 91 ? 7.768 16.367 -11.733 1.00 69.00 91 ILE A N 1
ATOM 713 C CA . ILE A 1 91 ? 8.067 17.513 -12.603 1.00 69.00 91 ILE A CA 1
ATOM 714 C C . ILE A 1 91 ? 9.583 17.660 -12.781 1.00 69.00 91 ILE A C 1
ATOM 716 O O . ILE A 1 91 ? 10.062 17.816 -13.905 1.00 69.00 91 ILE A O 1
ATOM 720 N N . THR A 1 92 ? 10.357 17.517 -11.702 1.00 66.94 92 THR A N 1
ATOM 721 C CA . THR A 1 92 ? 11.824 17.509 -11.771 1.00 66.94 92 THR A CA 1
ATOM 722 C C . THR A 1 92 ? 12.338 16.362 -12.642 1.00 66.94 92 THR A C 1
ATOM 724 O O . THR A 1 92 ? 13.201 16.573 -13.488 1.00 66.94 92 THR A O 1
ATOM 727 N N . TYR A 1 93 ? 11.777 15.157 -12.516 1.00 67.88 93 TYR A N 1
ATOM 728 C CA . TYR A 1 93 ? 12.163 14.023 -13.362 1.00 67.88 93 TYR A CA 1
ATOM 729 C C . TYR A 1 93 ? 11.870 14.264 -14.854 1.00 67.88 93 TYR A C 1
ATOM 731 O O . TYR A 1 93 ? 12.741 14.042 -15.698 1.00 67.88 93 TYR A O 1
ATOM 739 N N . LEU A 1 94 ? 10.684 14.782 -15.186 1.00 70.88 94 LEU A N 1
ATOM 740 C CA . LEU A 1 94 ? 10.328 15.152 -16.560 1.00 70.88 94 LEU A CA 1
ATOM 741 C C . LEU A 1 94 ? 11.233 16.262 -17.110 1.00 70.88 94 LEU A C 1
ATOM 743 O O . LEU A 1 94 ? 11.650 16.199 -18.267 1.00 70.88 94 LEU A O 1
ATOM 747 N N . SER A 1 95 ? 11.606 17.234 -16.274 1.00 71.88 95 SER A N 1
ATOM 748 C CA . SER A 1 95 ? 12.568 18.277 -16.637 1.00 71.88 95 SER A CA 1
ATOM 749 C C . SER A 1 95 ? 13.935 17.677 -16.991 1.00 71.88 95 SER A C 1
ATOM 751 O O . SER A 1 95 ? 14.485 17.976 -18.054 1.00 71.88 95 SER A O 1
ATOM 753 N N . HIS A 1 96 ? 14.438 16.730 -16.192 1.00 68.44 96 HIS A N 1
ATOM 754 C CA . HIS A 1 96 ? 15.694 16.028 -16.479 1.00 68.44 96 HIS A CA 1
ATOM 755 C C . HIS A 1 96 ? 15.621 15.202 -17.774 1.00 68.44 96 HIS A C 1
ATOM 757 O O . HIS A 1 96 ? 16.566 15.223 -18.565 1.00 68.44 96 HIS A O 1
ATOM 763 N N . LEU A 1 97 ? 14.497 14.526 -18.037 1.00 70.25 97 LEU A N 1
ATOM 764 C CA . LEU A 1 97 ? 14.271 13.824 -19.306 1.00 70.25 97 LEU A CA 1
ATOM 765 C C . LEU A 1 97 ? 14.251 14.784 -20.502 1.00 70.25 97 LEU A C 1
ATOM 767 O O . LEU A 1 97 ? 14.801 14.460 -21.555 1.00 70.25 97 LEU A O 1
ATOM 771 N N . SER A 1 98 ? 13.666 15.973 -20.345 1.00 72.81 98 SER A N 1
ATOM 772 C CA . SER A 1 98 ? 13.644 16.993 -21.399 1.00 72.81 98 SER A CA 1
ATOM 773 C C . SER A 1 98 ? 15.048 17.524 -21.719 1.00 72.81 98 SER A C 1
ATOM 775 O O . SER A 1 98 ? 15.413 17.631 -22.894 1.00 72.81 98 SER A O 1
ATOM 777 N N . MET A 1 99 ? 15.878 17.759 -20.692 1.00 72.00 99 MET A N 1
ATOM 778 C CA . MET A 1 99 ? 17.275 18.168 -20.866 1.00 72.00 99 MET A CA 1
ATOM 779 C C . MET A 1 99 ? 18.102 17.067 -21.531 1.00 72.00 99 MET A C 1
ATOM 781 O O . MET A 1 99 ? 18.848 17.346 -22.470 1.00 72.00 99 MET A O 1
ATOM 785 N N . PHE A 1 100 ? 17.928 15.815 -21.094 1.00 70.19 100 PHE A N 1
ATOM 786 C CA . PHE A 1 100 ? 18.556 14.644 -21.711 1.00 70.19 100 PHE A CA 1
ATOM 787 C C . PHE A 1 100 ? 18.205 14.557 -23.202 1.00 70.19 100 PHE A C 1
ATOM 789 O O . PHE A 1 100 ? 19.079 14.396 -24.053 1.00 70.19 100 PHE A O 1
ATOM 796 N N . SER A 1 101 ? 16.923 14.742 -23.519 1.00 73.81 101 SER A N 1
ATOM 797 C CA . SER A 1 101 ? 16.402 14.783 -24.882 1.00 73.81 101 SER A CA 1
ATOM 798 C C . SER A 1 101 ? 17.101 15.845 -25.741 1.00 73.81 101 SER A C 1
ATOM 800 O O . SER A 1 101 ? 17.565 15.553 -26.846 1.00 73.81 101 SER A O 1
ATOM 802 N N . ALA A 1 102 ? 17.227 17.068 -25.219 1.00 74.12 102 ALA A N 1
ATOM 803 C CA . ALA A 1 102 ? 17.866 18.170 -25.930 1.00 74.12 102 ALA A CA 1
ATOM 804 C C . ALA A 1 102 ? 19.367 17.925 -26.159 1.00 74.12 102 ALA A C 1
ATOM 806 O O . ALA A 1 102 ? 19.879 18.208 -27.244 1.00 74.12 102 ALA A O 1
ATOM 807 N N . GLN A 1 103 ? 20.074 17.372 -25.169 1.00 71.56 103 GLN A N 1
ATOM 808 C CA . GLN A 1 103 ? 21.496 17.040 -25.293 1.00 71.56 103 GLN A CA 1
ATOM 809 C C . GLN A 1 103 ? 21.736 15.919 -26.310 1.00 71.56 103 GLN A C 1
ATOM 811 O O . GLN A 1 103 ? 22.631 16.037 -27.149 1.00 71.56 103 GLN A O 1
ATOM 816 N N . LEU A 1 104 ? 20.907 14.871 -26.298 1.00 72.69 104 LEU A N 1
ATOM 817 C CA . LEU A 1 104 ? 21.001 13.781 -27.267 1.00 72.69 104 LEU A CA 1
ATOM 818 C C . LEU A 1 104 ? 20.787 14.286 -28.699 1.00 72.69 104 LEU A C 1
ATOM 820 O O . LEU A 1 104 ? 21.553 13.932 -29.593 1.00 72.69 104 LEU A O 1
ATOM 824 N N . LYS A 1 105 ? 19.800 15.166 -28.908 1.00 77.00 105 LYS A N 1
ATOM 825 C CA . LYS A 1 105 ? 19.554 15.794 -30.212 1.00 77.00 105 LYS A CA 1
ATOM 826 C C . LYS A 1 105 ? 20.790 16.540 -30.728 1.00 77.00 105 LYS A C 1
ATOM 828 O O . LYS A 1 105 ? 21.191 16.306 -31.864 1.00 77.00 105 LYS A O 1
ATOM 833 N N . ARG A 1 106 ? 21.448 17.353 -29.890 1.00 74.44 106 ARG A N 1
ATOM 834 C CA . ARG A 1 106 ? 22.684 18.069 -30.273 1.00 74.44 106 ARG A CA 1
ATOM 835 C C . ARG A 1 106 ? 23.822 17.120 -30.650 1.00 74.44 106 ARG A C 1
ATOM 837 O O . ARG A 1 106 ? 24.548 17.381 -31.604 1.00 74.44 106 ARG A O 1
ATOM 844 N N . ILE A 1 107 ? 23.982 16.014 -29.919 1.00 71.00 107 ILE A N 1
ATOM 845 C CA . ILE A 1 107 ? 24.994 14.995 -30.240 1.00 71.00 107 ILE A CA 1
ATOM 846 C C . ILE A 1 107 ? 24.715 14.391 -31.621 1.00 71.00 107 ILE A C 1
ATOM 848 O O . ILE A 1 107 ? 25.629 14.295 -32.436 1.00 71.00 107 ILE A O 1
ATOM 852 N N . LEU A 1 108 ? 23.460 14.033 -31.903 1.00 73.19 108 LEU A N 1
ATOM 853 C CA . LEU A 1 108 ? 23.063 13.469 -33.196 1.00 73.19 108 LEU A CA 1
ATOM 854 C C . LEU A 1 108 ? 23.264 14.468 -34.347 1.00 73.19 108 LEU A C 1
ATOM 856 O O . LEU A 1 108 ? 23.761 14.080 -35.401 1.00 73.19 108 LEU A O 1
ATOM 860 N N . GLU A 1 109 ? 22.942 15.748 -34.143 1.00 74.94 109 GLU A N 1
ATOM 861 C CA . GLU A 1 109 ? 23.171 16.819 -35.126 1.00 74.94 109 GLU A CA 1
ATOM 862 C C . GLU A 1 109 ? 24.665 17.029 -35.417 1.00 74.94 109 GLU A C 1
ATOM 864 O O . GLU A 1 109 ? 25.054 17.183 -36.5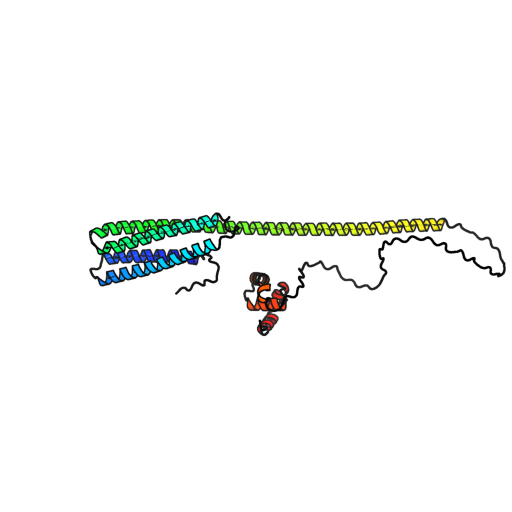77 1.00 74.94 109 GLU A O 1
ATOM 869 N N . ASN A 1 110 ? 25.517 16.971 -34.389 1.00 70.00 110 ASN A N 1
ATOM 870 C CA . ASN A 1 110 ? 26.967 17.078 -34.555 1.00 70.00 110 ASN A CA 1
ATOM 871 C C . ASN A 1 110 ? 27.543 15.876 -35.306 1.00 70.00 110 ASN A C 1
ATOM 873 O O . ASN A 1 110 ? 28.317 16.061 -36.242 1.00 70.00 110 ASN A O 1
ATOM 877 N N . VAL A 1 111 ? 27.133 14.654 -34.953 1.00 72.31 111 VAL A N 1
ATOM 878 C CA . VAL A 1 111 ? 27.543 13.440 -35.678 1.00 72.31 111 VAL A CA 1
ATOM 879 C C . VAL A 1 111 ? 27.098 13.516 -37.139 1.00 72.31 111 VAL A C 1
ATOM 881 O O . VAL A 1 111 ? 27.889 13.236 -38.035 1.00 72.31 111 VAL A O 1
ATOM 884 N N . HIS A 1 112 ? 25.870 13.971 -37.398 1.00 74.75 112 HIS A N 1
ATOM 885 C CA . HIS A 1 112 ? 25.376 14.173 -38.756 1.00 74.75 112 HIS A CA 1
ATOM 886 C C . HIS A 1 112 ? 26.217 15.194 -39.537 1.00 74.75 112 HIS A C 1
ATOM 888 O O . HIS A 1 112 ? 26.552 14.939 -40.695 1.00 74.75 112 HIS A O 1
ATOM 894 N N . ARG A 1 113 ? 26.592 16.327 -38.922 1.00 70.31 113 ARG A N 1
ATOM 895 C CA . ARG A 1 113 ? 27.497 17.314 -39.540 1.00 70.31 113 ARG A CA 1
ATOM 896 C C . ARG A 1 113 ? 28.848 16.710 -39.893 1.00 70.31 113 ARG A C 1
ATOM 898 O O . ARG A 1 113 ? 29.286 16.903 -41.018 1.00 70.31 113 ARG A O 1
ATOM 905 N N . ILE A 1 114 ? 29.466 15.963 -38.975 1.00 68.25 114 ILE A N 1
ATOM 906 C CA . ILE A 1 114 ? 30.755 15.294 -39.221 1.00 68.25 114 ILE A CA 1
ATOM 907 C C . ILE A 1 114 ? 30.631 14.357 -40.427 1.00 68.25 114 ILE A C 1
ATOM 909 O O . ILE A 1 114 ? 31.415 14.446 -41.366 1.00 68.25 114 ILE A O 1
ATOM 913 N N . CYS A 1 115 ? 29.603 13.504 -40.439 1.00 68.62 115 CYS A N 1
ATOM 914 C CA . CYS A 1 115 ? 29.383 12.561 -41.533 1.00 68.62 115 CYS A CA 1
ATOM 915 C C . CYS A 1 115 ? 29.064 13.242 -42.872 1.00 68.62 115 CYS A C 1
ATOM 917 O O . CYS A 1 115 ? 29.383 12.678 -43.913 1.00 68.62 115 CYS A O 1
ATOM 919 N N . SER A 1 116 ? 28.431 14.419 -42.854 1.00 73.25 116 SER A N 1
ATOM 920 C CA . SER A 1 116 ? 28.075 15.160 -44.072 1.00 73.25 116 SER A CA 1
ATOM 921 C C . SER A 1 116 ? 29.236 16.002 -44.614 1.00 73.25 116 SER A C 1
ATOM 923 O O . SER A 1 116 ? 29.333 16.168 -45.824 1.00 73.25 116 SER A O 1
ATOM 925 N N . GLY A 1 117 ? 30.107 16.523 -43.739 1.00 64.12 117 GLY A N 1
ATOM 926 C CA . GLY A 1 117 ? 31.262 17.354 -44.108 1.00 64.12 117 GLY A CA 1
ATOM 927 C C . GLY A 1 117 ? 32.410 16.562 -44.739 1.00 64.12 117 GLY A C 1
ATOM 928 O O . GLY A 1 117 ? 32.925 16.977 -45.766 1.00 64.12 117 GLY A O 1
ATOM 929 N N . LEU A 1 118 ? 32.692 15.354 -44.228 1.00 58.09 118 LEU A N 1
ATOM 930 C CA . LEU A 1 118 ? 33.728 14.411 -44.715 1.00 58.09 118 LEU A CA 1
ATOM 931 C C . LEU A 1 118 ? 33.562 13.924 -46.177 1.00 58.09 118 LEU A C 1
ATOM 933 O O . LEU A 1 118 ? 34.255 13.000 -46.628 1.00 58.09 118 LEU A O 1
ATOM 937 N N . VAL A 1 119 ? 32.590 14.469 -46.905 1.00 56.81 119 VAL A N 1
ATOM 938 C CA . VAL A 1 119 ? 32.309 14.167 -48.311 1.00 56.81 119 VAL A CA 1
ATOM 939 C C . VAL A 1 119 ? 33.004 15.169 -49.244 1.00 56.81 119 VAL A C 1
ATOM 941 O O . VAL A 1 119 ? 33.193 14.834 -50.409 1.00 56.81 119 VAL A O 1
ATOM 944 N N . THR A 1 120 ? 33.420 16.351 -48.763 1.00 60.44 120 THR A N 1
ATOM 945 C CA . THR A 1 120 ? 33.844 17.450 -49.650 1.00 60.44 120 THR A CA 1
ATOM 946 C C . THR A 1 120 ? 35.341 17.781 -49.680 1.00 60.44 120 THR A C 1
ATOM 948 O O . THR A 1 120 ? 35.789 18.126 -50.770 1.00 60.44 120 THR A O 1
ATOM 951 N N . ASP A 1 121 ? 36.130 17.670 -48.592 1.00 60.94 121 ASP A N 1
ATOM 952 C CA . ASP A 1 121 ? 37.584 17.964 -48.656 1.00 60.94 121 ASP A CA 1
ATOM 953 C C . ASP A 1 121 ? 38.422 17.337 -47.500 1.00 60.94 121 ASP A C 1
ATOM 955 O O . ASP A 1 121 ? 38.533 17.900 -46.406 1.00 60.94 121 ASP A O 1
ATOM 959 N N . PRO A 1 122 ? 39.055 16.165 -47.703 1.00 60.78 122 PRO A N 1
ATOM 960 C CA . PRO A 1 122 ? 39.526 15.294 -46.620 1.00 60.78 122 PRO A CA 1
ATOM 961 C C . PRO A 1 122 ? 40.652 15.857 -45.731 1.00 60.78 122 PRO A C 1
ATOM 963 O O . PRO A 1 122 ? 40.730 15.471 -44.564 1.00 60.78 122 PRO A O 1
ATOM 966 N N . GLU A 1 123 ? 41.513 16.756 -46.224 1.00 63.31 123 GLU A N 1
ATOM 967 C CA . GLU A 1 123 ? 42.637 17.291 -45.428 1.00 63.31 123 GLU A CA 1
ATOM 968 C C . GLU A 1 123 ? 42.236 18.466 -44.524 1.00 63.31 123 GLU A C 1
ATOM 970 O O . GLU A 1 123 ? 42.687 18.553 -43.379 1.00 63.31 123 GLU A O 1
ATOM 975 N N . LYS A 1 124 ? 41.337 19.347 -44.982 1.00 64.06 124 LYS A N 1
ATOM 976 C CA . LYS A 1 124 ? 40.777 20.430 -44.146 1.00 64.06 124 LYS A CA 1
ATOM 977 C C . LYS A 1 124 ? 39.775 19.907 -43.111 1.00 64.06 124 LYS A C 1
ATOM 979 O O . LYS A 1 124 ? 39.558 20.537 -42.069 1.00 64.06 124 LYS A O 1
ATOM 984 N N . ASP A 1 125 ? 39.200 18.739 -43.374 1.00 63.97 125 ASP A N 1
ATOM 985 C CA . ASP A 1 125 ? 38.159 18.133 -42.552 1.00 63.97 125 ASP A CA 1
ATOM 986 C C . ASP A 1 125 ? 38.692 17.427 -41.295 1.00 63.97 125 ASP A C 1
ATOM 988 O O . ASP A 1 125 ? 37.928 17.245 -40.346 1.00 63.97 125 ASP A O 1
ATOM 992 N N . LEU A 1 126 ? 39.988 17.087 -41.214 1.00 69.81 126 LEU A N 1
ATOM 993 C CA . LEU A 1 126 ? 40.530 16.320 -40.082 1.00 69.81 126 LEU A CA 1
ATOM 994 C C . LEU A 1 126 ? 40.549 17.123 -38.768 1.00 69.81 126 LEU A C 1
ATOM 996 O O . LEU A 1 126 ? 40.034 16.655 -37.754 1.00 69.81 126 LEU A O 1
ATOM 1000 N N . SER A 1 127 ? 41.056 18.362 -38.790 1.00 76.31 127 SER A N 1
ATOM 1001 C CA . SER A 1 127 ? 41.044 19.262 -37.619 1.00 76.31 127 SER A CA 1
ATOM 1002 C C . SER A 1 127 ? 39.611 19.586 -37.169 1.00 76.31 127 SER A C 1
ATOM 1004 O O . SER A 1 127 ? 39.278 19.542 -35.981 1.00 76.31 127 SER A O 1
ATOM 1006 N N . THR A 1 128 ? 38.710 19.812 -38.131 1.00 75.44 128 THR A N 1
ATOM 1007 C CA . THR A 1 128 ? 37.282 20.035 -37.864 1.00 75.44 128 THR A CA 1
ATOM 1008 C C . THR A 1 128 ? 36.628 18.794 -37.243 1.00 75.44 128 THR A C 1
ATOM 1010 O O . THR A 1 128 ? 35.827 18.914 -36.309 1.00 75.44 128 THR A O 1
ATOM 1013 N N . ALA A 1 129 ? 36.996 17.594 -37.703 1.00 68.44 129 ALA A N 1
ATOM 1014 C CA . ALA A 1 129 ? 36.528 16.330 -37.149 1.00 68.44 129 ALA A CA 1
ATOM 1015 C C . ALA A 1 129 ? 37.050 16.097 -35.723 1.00 68.44 129 ALA A C 1
ATOM 1017 O O . ALA A 1 129 ? 36.262 15.712 -34.861 1.00 68.44 129 ALA A O 1
ATOM 1018 N N . GLU A 1 130 ? 38.320 16.385 -35.427 1.00 75.31 130 GLU A N 1
ATOM 1019 C CA . GLU A 1 130 ? 38.883 16.269 -34.072 1.00 75.31 130 GLU A CA 1
ATOM 1020 C C . GLU A 1 130 ? 38.185 17.198 -33.069 1.00 75.31 130 GLU A C 1
ATOM 1022 O O . GLU A 1 130 ? 37.806 16.770 -31.969 1.00 75.31 130 GLU A O 1
ATOM 1027 N N . ILE A 1 131 ? 37.929 18.453 -33.459 1.00 79.94 131 ILE A N 1
ATOM 1028 C CA . ILE A 1 131 ? 37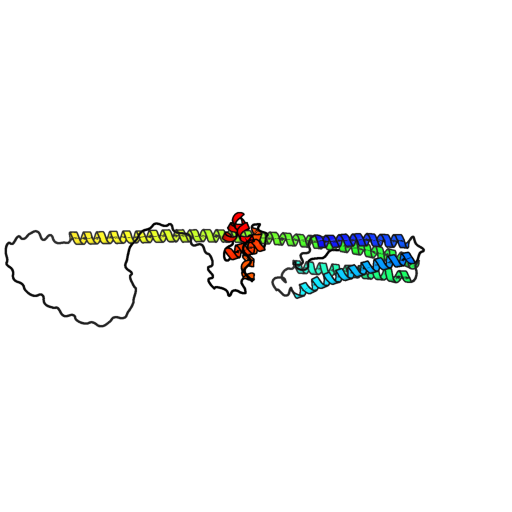.173 19.413 -32.641 1.00 79.94 131 ILE A CA 1
ATOM 1029 C C . ILE A 1 131 ? 35.750 18.895 -32.394 1.00 79.94 131 ILE A C 1
ATOM 1031 O O . ILE A 1 131 ? 35.248 18.936 -31.263 1.00 79.94 131 ILE A O 1
ATOM 1035 N N . ALA A 1 132 ? 35.097 18.364 -33.428 1.00 74.12 132 ALA A N 1
ATOM 1036 C CA . ALA A 1 132 ? 33.739 17.849 -33.324 1.00 74.12 132 ALA A CA 1
ATOM 1037 C C . ALA A 1 132 ? 33.660 16.562 -32.477 1.00 74.12 132 ALA A C 1
ATOM 1039 O O . ALA A 1 132 ? 32.752 16.430 -31.653 1.00 74.12 132 ALA A O 1
ATOM 1040 N N . ILE A 1 133 ? 34.637 15.656 -32.588 1.00 73.44 133 ILE A N 1
ATOM 1041 C CA . ILE A 1 133 ? 34.761 14.457 -31.743 1.00 73.44 133 ILE A CA 1
ATOM 1042 C C . ILE A 1 133 ? 34.956 14.859 -30.281 1.00 73.44 133 ILE A C 1
ATOM 1044 O O . ILE A 1 133 ? 34.255 14.348 -29.405 1.00 73.44 133 ILE A O 1
ATOM 1048 N N . THR A 1 134 ? 35.849 15.811 -30.009 1.00 79.56 134 THR A N 1
ATOM 1049 C CA . THR A 1 134 ? 36.103 16.313 -28.650 1.00 79.56 134 THR A CA 1
ATOM 1050 C C . THR A 1 134 ? 34.848 16.965 -28.058 1.00 79.56 134 THR A C 1
ATOM 1052 O O . THR A 1 134 ? 34.511 16.741 -26.893 1.00 79.56 134 THR A O 1
ATOM 1055 N N . SER A 1 135 ? 34.092 17.715 -28.870 1.00 80.38 135 SER A N 1
ATOM 1056 C CA . SER A 1 135 ? 32.796 18.283 -28.477 1.00 80.38 135 SER A CA 1
ATOM 1057 C C . SER A 1 135 ? 31.769 17.198 -28.130 1.00 80.38 135 SER A C 1
ATOM 1059 O O . SER A 1 135 ? 31.114 17.272 -27.088 1.00 80.38 135 SER A O 1
ATOM 1061 N N . VAL A 1 136 ? 31.657 16.151 -28.955 1.00 75.38 136 VAL A N 1
ATOM 1062 C CA . VAL A 1 136 ? 30.763 15.010 -28.697 1.00 75.38 136 VAL A CA 1
ATOM 1063 C C . VAL A 1 136 ? 31.157 14.273 -27.416 1.00 75.38 136 VAL A C 1
ATOM 1065 O O . VAL A 1 136 ? 30.279 13.933 -26.623 1.00 75.38 136 VAL A O 1
ATOM 1068 N N . GLN A 1 137 ? 32.453 14.065 -27.171 1.00 74.56 137 GLN A N 1
ATOM 1069 C CA . GLN A 1 137 ? 32.939 13.422 -25.948 1.00 74.56 137 GLN A CA 1
ATOM 1070 C C . GLN A 1 137 ? 32.581 14.225 -24.692 1.00 74.56 137 GLN A C 1
ATOM 1072 O O . GLN A 1 137 ? 32.083 13.640 -23.728 1.00 74.56 137 GLN A O 1
ATOM 1077 N N . ARG A 1 138 ? 32.762 15.553 -24.716 1.00 81.06 138 ARG A N 1
ATOM 1078 C CA . ARG A 1 138 ? 32.382 16.433 -23.600 1.00 81.06 138 ARG A CA 1
ATOM 1079 C C . ARG A 1 138 ? 30.876 16.382 -23.337 1.00 81.06 138 ARG A C 1
ATOM 1081 O O . ARG A 1 138 ? 30.465 16.105 -22.215 1.00 81.06 138 ARG A O 1
ATOM 1088 N N . ASN A 1 139 ? 30.059 16.508 -24.386 1.00 77.69 139 ASN A N 1
ATOM 1089 C CA . ASN A 1 139 ? 28.600 16.415 -24.266 1.00 77.69 139 ASN A CA 1
ATOM 1090 C C . ASN A 1 139 ? 28.147 15.053 -23.712 1.00 77.69 139 ASN A C 1
ATOM 1092 O O . ASN A 1 139 ? 27.216 14.986 -22.913 1.00 77.69 139 ASN A O 1
ATOM 1096 N N . ALA A 1 140 ? 28.801 13.957 -24.110 1.00 72.75 140 ALA A N 1
ATOM 1097 C CA . ALA A 1 140 ? 28.497 12.625 -23.593 1.00 72.75 140 ALA A CA 1
ATOM 1098 C C . ALA A 1 140 ? 28.864 12.474 -22.105 1.00 72.75 140 ALA A C 1
ATOM 1100 O O . ALA A 1 140 ? 28.154 11.792 -21.360 1.00 72.75 140 ALA A O 1
ATOM 1101 N N . GLN A 1 141 ? 29.951 13.109 -21.660 1.00 79.94 141 GLN A N 1
ATOM 1102 C CA . GLN A 1 141 ? 30.351 13.125 -20.255 1.00 79.94 141 GLN A CA 1
ATOM 1103 C C . GLN A 1 141 ? 29.361 13.926 -19.399 1.00 79.94 141 GLN A C 1
ATOM 1105 O O . GLN A 1 141 ? 28.906 13.413 -18.373 1.00 79.94 141 GLN A O 1
ATOM 1110 N N . ASP A 1 142 ? 28.959 15.112 -19.857 1.00 80.31 142 ASP A N 1
ATOM 1111 C CA . ASP A 1 142 ? 27.960 15.952 -19.183 1.00 80.31 142 ASP A CA 1
ATOM 1112 C C . ASP A 1 142 ? 26.611 15.227 -19.072 1.00 80.31 142 ASP A C 1
ATOM 1114 O O . ASP A 1 142 ? 25.992 15.187 -18.004 1.00 80.31 142 ASP A O 1
ATOM 1118 N N . LEU A 1 143 ? 26.195 14.555 -20.151 1.00 77.56 143 LEU A N 1
ATOM 1119 C CA . LEU A 1 143 ? 24.993 13.724 -20.176 1.00 77.56 143 LEU A CA 1
ATOM 1120 C C . LEU A 1 143 ? 25.076 12.593 -19.143 1.00 77.56 143 LEU A C 1
ATOM 1122 O O . LEU A 1 143 ? 24.136 12.361 -18.382 1.00 77.56 143 LEU A O 1
ATOM 1126 N N . SER A 1 144 ? 26.215 11.898 -19.076 1.00 78.06 144 SER A N 1
ATOM 1127 C CA . SER A 1 144 ? 26.431 10.819 -18.108 1.00 78.06 144 SER A CA 1
ATOM 1128 C C . SER A 1 144 ? 26.357 11.317 -16.661 1.00 78.06 144 SER A C 1
ATOM 1130 O O . SER A 1 144 ? 25.776 10.638 -15.808 1.00 78.06 144 SER A O 1
ATOM 1132 N N . GLN A 1 145 ? 26.921 12.491 -16.368 1.00 81.81 145 GLN A N 1
ATOM 1133 C CA . GLN A 1 145 ? 26.841 13.106 -15.040 1.00 81.81 145 GLN A CA 1
ATOM 1134 C C . GLN A 1 145 ? 25.404 13.517 -14.698 1.00 81.81 145 GLN A C 1
ATOM 1136 O O . GLN A 1 145 ? 24.930 13.217 -13.598 1.00 81.81 145 GLN A O 1
ATOM 1141 N N . SER A 1 146 ? 24.678 14.102 -15.655 1.00 80.62 146 SER A N 1
ATOM 1142 C CA . SER A 1 146 ? 23.268 14.478 -15.496 1.00 80.62 146 SER A CA 1
ATOM 1143 C C . SER A 1 146 ? 22.377 13.267 -15.188 1.00 80.62 146 SER A C 1
ATOM 1145 O O . SER A 1 146 ? 21.600 13.295 -14.232 1.00 80.62 146 SER A O 1
ATOM 1147 N N . ILE A 1 147 ? 22.554 12.152 -15.911 1.00 77.19 147 ILE A N 1
ATOM 1148 C CA . ILE A 1 147 ? 21.840 10.889 -15.644 1.00 77.19 147 ILE A CA 1
ATOM 1149 C C . ILE A 1 147 ? 22.176 10.348 -14.252 1.00 77.19 147 ILE A C 1
ATOM 1151 O O . ILE A 1 147 ? 21.294 9.864 -13.540 1.00 77.19 147 ILE A O 1
ATOM 1155 N N . SER A 1 148 ? 23.448 10.403 -13.849 1.00 81.06 148 SER A N 1
ATOM 1156 C CA . SER A 1 148 ? 23.865 9.938 -12.524 1.00 81.06 148 SER A CA 1
ATOM 1157 C C . SER A 1 148 ? 23.197 10.751 -11.411 1.00 81.06 148 SER A C 1
ATOM 1159 O O . SER A 1 148 ? 22.638 10.169 -10.481 1.00 81.06 148 SER A O 1
ATOM 1161 N N . SER A 1 149 ? 23.179 12.081 -11.540 1.00 82.88 149 SER A N 1
ATOM 1162 C CA . SER A 1 149 ? 22.499 12.982 -10.601 1.00 82.88 149 SER A CA 1
ATOM 1163 C C . SER A 1 149 ? 20.983 12.737 -10.561 1.00 82.88 149 SER A C 1
ATOM 1165 O O . SER A 1 149 ? 20.402 12.598 -9.483 1.00 82.88 149 SER A O 1
ATOM 1167 N N . ALA A 1 150 ? 20.345 12.569 -11.726 1.00 78.62 150 ALA A N 1
ATOM 1168 C CA . ALA A 1 150 ? 18.920 12.251 -11.822 1.00 78.62 150 ALA A CA 1
ATOM 1169 C C . ALA A 1 150 ? 18.572 10.940 -11.096 1.00 78.62 150 ALA A C 1
ATOM 1171 O O . ALA A 1 150 ? 17.603 10.884 -10.340 1.00 78.62 150 ALA A O 1
ATOM 1172 N N . ASN A 1 151 ? 19.393 9.899 -11.267 1.00 78.12 151 ASN A N 1
ATOM 1173 C CA . ASN A 1 151 ? 19.204 8.616 -10.589 1.00 78.12 151 ASN A CA 1
ATOM 1174 C C . ASN A 1 151 ? 19.396 8.719 -9.071 1.00 78.12 151 ASN A C 1
ATOM 1176 O O . ASN A 1 151 ? 18.651 8.098 -8.315 1.00 78.12 151 ASN A O 1
ATOM 1180 N N . GLN A 1 152 ? 20.371 9.504 -8.604 1.00 83.81 152 GLN A N 1
ATOM 1181 C CA . GLN A 1 152 ? 20.550 9.757 -7.171 1.00 83.81 152 GLN A CA 1
ATOM 1182 C C . GLN A 1 152 ? 19.328 10.466 -6.576 1.00 83.81 152 GLN A C 1
ATOM 1184 O O . GLN A 1 152 ? 18.827 10.041 -5.534 1.00 83.81 152 GLN A O 1
ATOM 1189 N N . SER A 1 153 ? 18.804 11.479 -7.272 1.00 83.12 153 SER A N 1
ATOM 1190 C CA . SER A 1 153 ? 17.572 12.170 -6.882 1.00 83.12 153 SER A CA 1
ATOM 1191 C C . SER A 1 153 ? 16.377 11.209 -6.841 1.00 83.12 153 SER A C 1
ATOM 1193 O O . SER A 1 153 ? 15.674 11.137 -5.834 1.00 83.12 153 SER A O 1
ATOM 1195 N N . LEU A 1 154 ? 16.199 10.374 -7.872 1.00 79.38 154 LEU A N 1
ATOM 1196 C CA . LEU A 1 154 ? 15.135 9.366 -7.925 1.00 79.38 154 LEU A CA 1
ATOM 1197 C C . LEU A 1 154 ? 15.211 8.372 -6.758 1.00 79.38 154 LEU A C 1
ATOM 1199 O O . LEU A 1 154 ? 14.202 8.104 -6.105 1.00 79.38 154 LEU A O 1
ATOM 1203 N N . ASN A 1 155 ? 16.408 7.879 -6.441 1.00 81.88 155 ASN A N 1
ATOM 1204 C CA . ASN A 1 155 ? 16.621 6.984 -5.305 1.00 81.88 155 ASN A CA 1
ATOM 1205 C C . ASN A 1 155 ? 16.313 7.666 -3.963 1.00 81.88 155 ASN A C 1
ATOM 1207 O O . ASN A 1 155 ? 15.712 7.048 -3.081 1.00 81.88 155 ASN A O 1
ATOM 1211 N N . ALA A 1 156 ? 16.675 8.942 -3.806 1.00 84.69 156 ALA A N 1
ATOM 1212 C CA . ALA A 1 156 ? 16.341 9.716 -2.613 1.00 84.69 156 ALA A CA 1
ATOM 1213 C C . ALA A 1 156 ? 14.821 9.901 -2.464 1.00 84.69 156 ALA A C 1
ATOM 1215 O O . ALA A 1 156 ? 14.280 9.727 -1.369 1.00 84.69 156 ALA A O 1
ATOM 1216 N N . MET A 1 157 ? 14.117 10.173 -3.567 1.00 81.06 157 MET A N 1
ATOM 1217 C CA . MET A 1 157 ? 12.655 10.281 -3.589 1.00 81.06 157 MET A CA 1
ATOM 1218 C C . MET A 1 157 ? 11.986 8.952 -3.236 1.00 81.06 157 MET A C 1
ATOM 1220 O O . MET A 1 157 ? 11.091 8.926 -2.392 1.00 81.06 157 MET A O 1
ATOM 1224 N N . TYR A 1 158 ? 12.468 7.840 -3.796 1.00 81.06 158 TYR A N 1
ATOM 1225 C CA . TYR A 1 158 ? 11.975 6.507 -3.455 1.00 81.06 158 TYR A CA 1
ATOM 1226 C C . TYR A 1 158 ? 12.168 6.194 -1.965 1.00 81.06 158 TYR A C 1
ATOM 1228 O O . TYR A 1 158 ? 11.239 5.739 -1.297 1.00 81.06 158 TYR A O 1
ATOM 1236 N N . LYS A 1 159 ? 13.343 6.511 -1.406 1.00 89.81 159 LYS A N 1
ATOM 1237 C CA . LYS A 1 159 ? 13.621 6.338 0.026 1.00 89.81 159 LYS A CA 1
ATOM 1238 C C . LYS A 1 159 ? 12.676 7.176 0.893 1.00 89.81 159 LYS A C 1
ATOM 1240 O O . LYS A 1 159 ? 12.144 6.661 1.874 1.00 89.81 159 LYS A O 1
ATOM 1245 N N . LYS A 1 160 ? 12.418 8.433 0.517 1.00 90.38 160 LYS A N 1
ATOM 1246 C CA . LYS A 1 160 ? 11.478 9.316 1.227 1.00 90.38 160 LYS A CA 1
ATOM 1247 C C . LYS A 1 160 ? 10.037 8.797 1.157 1.00 90.38 160 LYS A C 1
ATOM 1249 O O . LYS A 1 160 ? 9.350 8.789 2.175 1.00 90.38 160 LYS A O 1
ATOM 1254 N N . ALA A 1 161 ? 9.599 8.301 0.000 1.00 83.81 161 ALA A N 1
ATOM 1255 C CA . ALA A 1 161 ? 8.275 7.696 -0.160 1.00 83.81 161 ALA A CA 1
ATOM 1256 C C . ALA A 1 161 ? 8.110 6.432 0.705 1.00 83.81 161 ALA A C 1
ATOM 1258 O O . ALA A 1 161 ? 7.084 6.253 1.360 1.00 83.81 161 ALA A O 1
ATOM 1259 N N . GLN A 1 162 ? 9.143 5.586 0.783 1.00 88.81 162 GLN A N 1
ATOM 1260 C CA . GLN A 1 162 ? 9.149 4.416 1.670 1.00 88.81 162 GLN A CA 1
ATOM 1261 C C . GLN A 1 162 ? 9.067 4.814 3.152 1.00 88.81 162 GLN A C 1
ATOM 1263 O O . GLN A 1 162 ? 8.303 4.216 3.907 1.00 88.81 162 GLN A O 1
ATOM 1268 N N . GLN A 1 163 ? 9.789 5.860 3.566 1.00 93.69 163 GLN A N 1
ATOM 1269 C CA . GLN A 1 163 ? 9.703 6.391 4.932 1.00 93.69 163 GLN A CA 1
ATOM 1270 C C . GLN A 1 163 ? 8.303 6.930 5.257 1.00 93.69 163 GLN A C 1
ATOM 1272 O O . GLN A 1 163 ? 7.775 6.652 6.332 1.00 93.69 163 GLN A O 1
ATOM 1277 N N . GLN A 1 164 ? 7.669 7.652 4.328 1.00 92.94 164 GLN A N 1
ATOM 1278 C CA . GLN A 1 164 ? 6.293 8.134 4.500 1.00 92.94 164 GLN A CA 1
ATOM 1279 C C . GLN A 1 164 ? 5.295 6.982 4.629 1.00 92.94 164 GLN A C 1
ATOM 1281 O O . GLN A 1 164 ? 4.428 7.017 5.501 1.00 92.94 164 GLN A O 1
ATOM 1286 N N . LYS A 1 165 ? 5.447 5.931 3.816 1.00 91.81 165 LYS A N 1
ATOM 1287 C CA . LYS A 1 165 ? 4.623 4.723 3.927 1.00 91.81 165 LYS A CA 1
ATOM 1288 C C . LYS A 1 165 ? 4.749 4.085 5.314 1.00 91.81 165 LYS A C 1
ATOM 1290 O O . LYS A 1 165 ? 3.734 3.805 5.946 1.00 91.81 165 LYS A O 1
ATOM 1295 N N . GLN A 1 166 ? 5.972 3.908 5.815 1.00 94.31 166 GLN A N 1
ATOM 1296 C CA . GLN A 1 166 ? 6.204 3.357 7.155 1.00 94.31 166 GLN A CA 1
ATOM 1297 C C . GLN A 1 166 ? 5.601 4.241 8.257 1.00 94.31 166 GLN A C 1
ATOM 1299 O O . GLN A 1 166 ? 5.004 3.726 9.202 1.00 94.31 166 GLN A O 1
ATOM 1304 N N . ALA A 1 167 ? 5.704 5.567 8.128 1.00 93.81 167 ALA A N 1
ATOM 1305 C CA . ALA A 1 167 ? 5.099 6.500 9.074 1.00 93.81 167 ALA A CA 1
ATOM 1306 C C . ALA A 1 167 ? 3.567 6.356 9.126 1.00 93.81 167 ALA A C 1
ATOM 1308 O O . ALA A 1 167 ? 2.997 6.271 10.216 1.00 93.81 167 ALA A O 1
ATOM 1309 N N . LEU A 1 168 ? 2.911 6.241 7.965 1.00 94.00 168 LEU A N 1
ATOM 1310 C CA . LEU A 1 168 ? 1.465 6.016 7.875 1.00 94.00 168 LEU A CA 1
ATOM 1311 C C . LEU A 1 168 ? 1.047 4.658 8.454 1.00 94.00 168 LEU A C 1
ATOM 1313 O O . LEU A 1 168 ? 0.031 4.571 9.142 1.00 94.00 168 LEU A O 1
ATOM 1317 N N . GLU A 1 169 ? 1.833 3.600 8.239 1.00 94.12 169 GLU A N 1
ATOM 1318 C CA . GLU A 1 169 ? 1.574 2.284 8.839 1.00 94.12 169 GLU A CA 1
ATOM 1319 C C . GLU A 1 169 ? 1.671 2.321 10.373 1.00 94.12 169 GLU A C 1
ATOM 1321 O O . GLU A 1 169 ? 0.836 1.734 11.068 1.00 94.12 169 GLU A O 1
ATOM 1326 N N . ILE A 1 170 ? 2.650 3.047 10.923 1.00 96.38 170 ILE A N 1
ATOM 1327 C CA . ILE A 1 170 ? 2.780 3.258 12.372 1.00 96.38 170 ILE A CA 1
ATOM 1328 C C . ILE A 1 170 ? 1.581 4.046 12.910 1.00 96.38 170 ILE A C 1
ATOM 1330 O O . ILE A 1 170 ? 1.020 3.682 13.947 1.00 96.38 170 ILE A O 1
ATOM 1334 N N . GLU A 1 171 ? 1.158 5.104 12.218 1.00 96.88 171 GLU A N 1
ATOM 1335 C CA . GLU A 1 171 ? -0.010 5.895 12.609 1.00 96.88 171 GLU A CA 1
ATOM 1336 C C . GLU A 1 171 ? -1.298 5.058 12.584 1.00 96.88 171 GLU A C 1
ATOM 1338 O O . GLU A 1 171 ? -2.087 5.100 13.531 1.00 96.88 171 GLU A O 1
ATOM 1343 N N . ALA A 1 172 ? -1.484 4.229 11.553 1.00 94.38 172 ALA A N 1
ATOM 1344 C CA . ALA A 1 172 ? -2.618 3.316 11.451 1.00 94.38 172 ALA A CA 1
ATOM 1345 C C . ALA A 1 172 ? -2.656 2.319 12.622 1.00 94.38 172 ALA A C 1
ATOM 1347 O O . ALA A 1 172 ? -3.714 2.116 13.225 1.00 94.38 172 ALA A O 1
ATOM 1348 N N . ARG A 1 173 ? -1.504 1.758 13.016 1.00 96.44 173 ARG A N 1
ATOM 1349 C CA . ARG A 1 173 ? -1.399 0.876 14.194 1.00 96.44 173 ARG A CA 1
ATOM 1350 C C . ARG A 1 173 ? -1.749 1.604 15.492 1.00 96.44 173 ARG A C 1
ATOM 1352 O O . ARG A 1 173 ? -2.492 1.060 16.306 1.00 96.44 173 ARG A O 1
ATOM 1359 N N . LYS A 1 174 ? -1.283 2.844 15.674 1.00 97.69 174 LYS A N 1
ATOM 1360 C CA . LYS A 1 174 ? -1.643 3.670 16.842 1.00 97.69 174 LYS A CA 1
ATOM 1361 C C . LYS A 1 174 ? -3.151 3.928 16.905 1.00 97.69 174 LYS A C 1
ATOM 1363 O O . LYS A 1 174 ? -3.755 3.748 17.960 1.00 97.69 174 LYS A O 1
ATOM 1368 N N . LYS A 1 175 ? -3.784 4.269 15.776 1.00 96.75 175 LYS A N 1
ATOM 1369 C CA . LYS A 1 175 ? -5.247 4.448 15.697 1.00 96.75 175 LYS A CA 1
ATOM 1370 C C . LYS A 1 175 ? -6.000 3.166 16.060 1.00 96.75 175 LYS A C 1
ATOM 1372 O O . LYS A 1 175 ? -6.968 3.226 16.815 1.00 96.75 175 LYS A O 1
ATOM 1377 N N . GLN A 1 176 ? -5.535 2.004 15.598 1.00 95.94 176 GLN A N 1
ATOM 1378 C CA . GLN A 1 176 ? -6.126 0.714 15.976 1.00 95.94 176 GLN A CA 1
ATOM 1379 C C . GLN A 1 176 ? -6.005 0.425 17.479 1.00 95.94 176 GLN A C 1
ATOM 1381 O O . GLN A 1 176 ? -6.976 -0.023 18.088 1.00 95.94 176 GLN A O 1
ATOM 1386 N N . GLN A 1 177 ? -4.857 0.724 18.096 1.00 97.31 177 GLN A N 1
ATOM 1387 C CA . GLN A 1 177 ? -4.668 0.568 19.543 1.00 97.31 177 GLN A CA 1
ATOM 1388 C C . GLN A 1 177 ? -5.604 1.478 20.350 1.00 97.31 177 GLN A C 1
ATOM 1390 O O . GLN A 1 177 ? -6.215 1.023 21.317 1.00 97.31 177 GLN A O 1
ATOM 1395 N N . ILE A 1 178 ? -5.776 2.736 19.927 1.00 97.44 178 ILE A N 1
ATOM 1396 C CA . ILE A 1 178 ? -6.705 3.681 20.565 1.00 97.44 178 ILE A CA 1
ATOM 1397 C C . ILE A 1 178 ? -8.146 3.167 20.473 1.00 97.44 178 ILE A C 1
ATOM 1399 O O . ILE A 1 178 ? -8.847 3.120 21.484 1.00 97.44 178 ILE A O 1
ATOM 1403 N N . LEU A 1 179 ? -8.582 2.723 19.290 1.00 97.25 179 LEU A N 1
ATOM 1404 C CA . LEU A 1 179 ? -9.923 2.161 19.102 1.00 97.25 179 LEU A CA 1
ATOM 1405 C C . LEU A 1 179 ? -10.152 0.913 19.962 1.00 97.25 179 LEU A C 1
ATOM 1407 O O . LEU A 1 179 ? -11.235 0.732 20.521 1.00 97.25 179 LEU A O 1
ATOM 1411 N N . PHE A 1 180 ? -9.138 0.058 20.101 1.00 98.00 180 PHE A N 1
ATOM 1412 C CA . PHE A 1 180 ? -9.204 -1.104 20.981 1.00 98.00 180 PHE A CA 1
ATOM 1413 C C . PHE A 1 180 ? -9.371 -0.698 22.455 1.00 98.00 180 PHE A C 1
ATOM 1415 O O . PHE A 1 180 ? -10.275 -1.197 23.128 1.00 98.00 180 PHE A O 1
ATOM 1422 N N . ALA A 1 181 ? -8.567 0.253 22.941 1.00 97.69 181 ALA A N 1
ATOM 1423 C CA . ALA A 1 181 ? -8.680 0.773 24.304 1.00 97.69 181 ALA A CA 1
ATOM 1424 C C . ALA A 1 181 ? -10.056 1.415 24.564 1.00 97.69 181 ALA A C 1
ATOM 1426 O O . ALA A 1 181 ? -10.671 1.172 25.604 1.00 97.69 181 ALA A O 1
ATOM 1427 N N . GLN A 1 182 ? -10.584 2.167 23.593 1.00 97.88 182 GLN A N 1
ATOM 1428 C CA . GLN A 1 182 ? -11.912 2.774 23.679 1.00 97.88 182 GLN A CA 1
ATOM 1429 C C . GLN A 1 182 ? -13.019 1.716 23.797 1.00 97.88 182 GLN A C 1
ATOM 1431 O O . GLN A 1 182 ? -13.897 1.841 24.651 1.00 97.88 182 GLN A O 1
ATOM 1436 N N . ARG A 1 183 ? -12.958 0.635 23.005 1.00 97.50 183 ARG A N 1
ATOM 1437 C CA . ARG A 1 183 ? -13.906 -0.491 23.119 1.00 97.50 183 ARG A CA 1
ATOM 1438 C C . ARG A 1 183 ? -13.862 -1.136 24.504 1.00 97.50 183 ARG A C 1
ATOM 1440 O O . ARG A 1 183 ? -14.911 -1.461 25.058 1.00 97.50 183 ARG A O 1
ATOM 1447 N N . LEU A 1 184 ? -12.669 -1.291 25.075 1.00 98.25 184 LEU A N 1
ATOM 1448 C CA . LEU A 1 184 ? -12.491 -1.879 26.402 1.00 98.25 184 LEU A CA 1
ATOM 1449 C C . LEU A 1 184 ? -13.091 -0.994 27.509 1.00 98.25 184 LEU A C 1
ATOM 1451 O O . LEU A 1 184 ? -13.745 -1.501 28.422 1.00 98.25 184 LEU A O 1
ATOM 1455 N N . LEU A 1 185 ? -12.932 0.329 27.400 1.00 98.38 185 LEU A N 1
ATOM 1456 C CA . LEU A 1 185 ? -13.551 1.292 28.315 1.00 98.38 185 LEU A CA 1
ATOM 1457 C C . LEU A 1 185 ? -15.081 1.240 28.255 1.00 98.38 185 LEU A C 1
ATOM 1459 O O . LEU A 1 185 ? -15.723 1.137 29.301 1.00 98.38 185 LEU A O 1
ATOM 1463 N N . VAL A 1 186 ? -15.659 1.229 27.050 1.00 98.31 186 VAL A N 1
ATOM 1464 C CA . VAL A 1 186 ? -17.115 1.103 26.860 1.00 98.31 186 VAL A CA 1
ATOM 1465 C C . VAL A 1 186 ? -17.631 -0.209 27.459 1.00 98.31 186 VAL A C 1
ATOM 1467 O O . VAL A 1 186 ? -18.628 -0.215 28.180 1.00 98.31 186 VAL A O 1
ATOM 1470 N N . GLN A 1 187 ? -16.920 -1.321 27.247 1.00 98.19 187 GLN A N 1
ATOM 1471 C CA . GLN A 1 187 ? -17.290 -2.611 27.831 1.00 98.19 187 GLN A CA 1
ATOM 1472 C C . GLN A 1 187 ? -17.260 -2.580 29.370 1.00 98.19 187 GLN A C 1
ATOM 1474 O O . GLN A 1 187 ? -18.150 -3.134 30.020 1.00 98.19 187 GLN A O 1
ATOM 1479 N N . LYS A 1 188 ? -16.258 -1.923 29.970 1.00 97.88 188 LYS A N 1
ATOM 1480 C CA . LYS A 1 188 ? -16.164 -1.761 31.428 1.00 97.88 188 LYS A CA 1
ATOM 1481 C C . LYS A 1 188 ? -17.315 -0.911 31.972 1.00 97.88 188 LYS A C 1
ATOM 1483 O O . LYS A 1 188 ? -17.916 -1.288 32.976 1.00 97.88 188 LYS A O 1
ATOM 1488 N N . GLN A 1 189 ? -17.652 0.187 31.296 1.00 98.00 189 GLN A N 1
ATOM 1489 C CA . GLN A 1 189 ? -18.772 1.052 31.671 1.00 98.00 189 GLN A CA 1
ATOM 1490 C C . GLN A 1 189 ? -20.104 0.292 31.647 1.00 98.00 189 GLN A C 1
ATOM 1492 O O . GLN A 1 189 ? -20.896 0.414 32.581 1.00 98.00 189 GLN A O 1
ATOM 1497 N N . LEU A 1 190 ? -20.310 -0.562 30.640 1.00 98.44 190 LEU A N 1
ATOM 1498 C CA . LEU A 1 190 ? -21.502 -1.400 30.544 1.00 98.44 190 LEU A CA 1
ATOM 1499 C C . LEU A 1 190 ? -21.619 -2.383 31.722 1.00 98.44 190 LEU A C 1
ATOM 1501 O O . LEU A 1 190 ? -22.697 -2.521 32.297 1.00 98.44 190 LEU A O 1
ATOM 1505 N N . ARG A 1 191 ? -20.518 -3.026 32.139 1.00 98.38 191 ARG A N 1
ATOM 1506 C CA . ARG A 1 191 ? -20.529 -3.918 33.318 1.00 98.38 191 ARG A CA 1
ATOM 1507 C C . ARG A 1 191 ? -20.877 -3.169 34.602 1.00 98.38 191 ARG A C 1
ATOM 1509 O O . ARG A 1 191 ? -21.675 -3.666 35.391 1.00 98.38 191 ARG A O 1
ATOM 1516 N N . ILE A 1 192 ? -20.317 -1.974 34.796 1.00 98.31 192 ILE A N 1
ATOM 1517 C CA . ILE A 1 192 ? -20.635 -1.126 35.956 1.00 98.31 192 ILE A CA 1
ATOM 1518 C C . ILE A 1 192 ? -22.126 -0.763 35.953 1.00 98.31 192 ILE A C 1
ATOM 1520 O O . ILE A 1 192 ? -22.787 -0.849 36.986 1.00 98.31 192 ILE A O 1
ATOM 1524 N N . GLN A 1 193 ? -22.684 -0.416 34.790 1.00 98.19 193 GLN A N 1
ATOM 1525 C CA . GLN A 1 193 ? -24.106 -0.101 34.658 1.00 98.19 193 GLN A CA 1
ATOM 1526 C C . GLN A 1 193 ? -25.000 -1.303 35.006 1.00 98.19 193 GLN A C 1
ATOM 1528 O O . GLN A 1 193 ? -25.992 -1.138 35.718 1.00 98.19 193 GLN A O 1
ATOM 1533 N N . GLN A 1 194 ? -24.631 -2.509 34.564 1.00 98.25 194 GLN A N 1
ATOM 1534 C CA . GLN A 1 194 ? -25.345 -3.744 34.905 1.00 98.25 194 GLN A CA 1
ATOM 1535 C C . GLN A 1 194 ? -25.297 -4.040 36.411 1.00 98.25 194 GLN A C 1
ATOM 1537 O O . GLN A 1 194 ? -26.330 -4.340 37.009 1.00 98.25 194 GLN A O 1
ATOM 1542 N N . GLN A 1 195 ? -24.133 -3.890 37.050 1.00 98.31 195 GLN A N 1
ATOM 1543 C CA . GLN A 1 195 ? -23.996 -4.056 38.503 1.00 98.31 195 GLN A CA 1
ATOM 1544 C C . GLN A 1 195 ? -24.862 -3.053 39.274 1.00 98.31 195 GLN A C 1
ATOM 1546 O O . GLN A 1 195 ? -25.554 -3.424 40.222 1.00 98.31 195 GLN A O 1
ATOM 1551 N N . LEU A 1 196 ? -24.890 -1.793 38.830 1.00 98.50 196 LEU A N 1
ATOM 1552 C CA . LEU A 1 196 ? -25.727 -0.762 39.440 1.00 98.50 196 LEU A CA 1
ATOM 1553 C C . LEU A 1 196 ? -27.223 -1.101 39.322 1.00 98.50 196 LEU A C 1
ATOM 1555 O O . LEU A 1 196 ? -27.984 -0.893 40.267 1.00 98.50 196 LEU A O 1
ATOM 1559 N N . GLN A 1 197 ? -27.661 -1.642 38.180 1.00 98.00 197 GLN A N 1
ATOM 1560 C CA . GLN A 1 197 ? -29.045 -2.093 37.999 1.00 98.00 197 GLN A CA 1
ATOM 1561 C C . GLN A 1 197 ? -29.399 -3.249 38.943 1.00 98.00 197 GLN A C 1
ATOM 1563 O O . GLN A 1 197 ? -30.455 -3.205 39.576 1.00 98.00 197 GLN A O 1
ATOM 1568 N N . GLN A 1 198 ? -28.511 -4.233 39.102 1.00 98.19 198 GLN A N 1
ATOM 1569 C CA . GLN A 1 198 ? -28.706 -5.336 40.051 1.00 98.19 198 GLN A CA 1
ATOM 1570 C C . GLN A 1 198 ? -28.801 -4.829 41.498 1.00 98.19 198 GLN A C 1
ATOM 1572 O O . GLN A 1 198 ? -29.695 -5.231 42.242 1.00 98.19 198 GLN A O 1
ATOM 1577 N N . GLN A 1 199 ? -27.945 -3.879 41.888 1.00 98.25 199 GLN A N 1
ATOM 1578 C CA . GLN A 1 199 ? -27.984 -3.283 43.225 1.00 98.25 199 GLN A CA 1
ATOM 1579 C C . GLN A 1 199 ? -29.292 -2.514 43.476 1.00 98.25 199 GLN A C 1
ATOM 1581 O O . GLN A 1 199 ? -29.873 -2.617 44.558 1.00 98.25 199 GLN A O 1
ATOM 1586 N N . ARG A 1 200 ? -29.805 -1.792 42.468 1.00 98.31 200 ARG A N 1
ATOM 1587 C CA . ARG A 1 200 ? -31.113 -1.118 42.552 1.00 98.31 200 ARG A CA 1
ATOM 1588 C C . ARG A 1 200 ? -32.261 -2.109 42.747 1.00 98.31 200 ARG A C 1
ATOM 1590 O O . ARG A 1 200 ? -33.146 -1.840 43.558 1.00 98.31 200 ARG A O 1
ATOM 1597 N N . GLN A 1 201 ? -32.242 -3.247 42.051 1.00 98.19 201 GLN A N 1
ATOM 1598 C CA . GLN A 1 201 ? -33.254 -4.298 42.220 1.00 98.19 201 GLN A CA 1
ATOM 1599 C C . GLN A 1 201 ? -33.213 -4.906 43.627 1.00 98.19 201 GLN A C 1
ATOM 1601 O O . GLN A 1 201 ? -34.257 -5.048 44.262 1.00 98.19 201 GLN A O 1
ATOM 1606 N N . LEU A 1 202 ? -32.017 -5.193 44.152 1.00 98.31 202 LEU A N 1
ATOM 1607 C CA . LEU A 1 202 ? -31.848 -5.706 45.515 1.00 98.31 202 LEU A CA 1
ATOM 1608 C C . LEU A 1 202 ? -32.369 -4.723 46.567 1.00 98.31 202 LEU A C 1
ATOM 1610 O O . LEU A 1 202 ? -33.111 -5.118 47.467 1.00 98.31 202 LEU A O 1
ATOM 1614 N N . LEU A 1 203 ? -32.041 -3.437 46.424 1.00 98.50 203 LEU A N 1
ATOM 1615 C CA . LEU A 1 203 ? -32.515 -2.399 47.337 1.00 98.50 203 LEU A CA 1
ATOM 1616 C C . LEU A 1 203 ? -34.045 -2.261 47.298 1.00 98.50 203 LEU A C 1
ATOM 1618 O O . LEU A 1 203 ? -34.685 -2.110 48.340 1.00 98.50 203 LEU A O 1
ATOM 1622 N N . MET A 1 204 ? -34.646 -2.344 46.106 1.00 98.25 204 MET A N 1
ATOM 1623 C CA . MET A 1 204 ? -36.102 -2.342 45.947 1.00 98.25 204 MET A CA 1
ATOM 1624 C C . MET A 1 204 ? -36.738 -3.541 46.662 1.00 98.25 204 MET A C 1
ATOM 1626 O O . MET A 1 204 ? -37.694 -3.363 47.418 1.00 98.25 204 MET A O 1
ATOM 1630 N N . MET A 1 205 ? -36.180 -4.742 46.490 1.00 98.00 205 MET A N 1
ATOM 1631 C CA . MET A 1 205 ? -36.658 -5.951 47.167 1.00 98.00 205 MET A CA 1
ATOM 1632 C C . MET A 1 205 ? -36.551 -5.839 48.693 1.00 98.00 205 MET A C 1
ATOM 1634 O O . MET A 1 205 ? -37.462 -6.243 49.416 1.00 98.00 205 MET A O 1
ATOM 1638 N N . GLN A 1 206 ? -35.469 -5.240 49.197 1.00 97.81 206 GLN A N 1
ATOM 1639 C CA . GLN A 1 206 ? -35.274 -5.021 50.628 1.00 97.81 206 GLN A CA 1
ATOM 1640 C C . GLN A 1 206 ? -36.323 -4.061 51.206 1.00 97.81 206 GLN A C 1
ATOM 1642 O O . GLN A 1 206 ? -36.894 -4.346 52.260 1.00 97.81 206 GLN A O 1
ATOM 1647 N N . ARG A 1 207 ? -36.643 -2.970 50.494 1.00 98.25 207 ARG A N 1
ATOM 1648 C CA . ARG A 1 207 ? -37.733 -2.057 50.881 1.00 98.25 207 ARG A CA 1
ATOM 1649 C C . ARG A 1 207 ? -39.093 -2.750 50.876 1.00 98.25 207 ARG A C 1
ATOM 1651 O O . ARG A 1 207 ? -39.854 -2.587 51.826 1.00 98.25 207 ARG A O 1
ATOM 1658 N N . LEU A 1 208 ? -39.385 -3.550 49.849 1.00 98.00 208 LEU A N 1
ATOM 1659 C CA . LEU A 1 208 ? -40.641 -4.299 49.769 1.00 98.00 208 LEU A CA 1
ATOM 1660 C C . LEU A 1 208 ? -40.782 -5.279 50.945 1.00 98.00 208 LEU A C 1
ATOM 1662 O O . LEU A 1 208 ? -41.844 -5.377 51.558 1.00 98.00 208 LEU A O 1
ATOM 1666 N N . ARG A 1 209 ? -39.686 -5.952 51.315 1.00 97.50 209 ARG A N 1
ATOM 1667 C CA . ARG A 1 209 ? -39.647 -6.854 52.472 1.00 97.50 209 ARG A CA 1
ATOM 1668 C C . ARG A 1 209 ? -39.925 -6.120 53.787 1.00 97.50 209 ARG A C 1
ATOM 1670 O O . ARG A 1 209 ? -40.684 -6.633 54.604 1.00 97.50 209 ARG A O 1
ATOM 1677 N N . GLN A 1 210 ? -39.363 -4.925 53.975 1.00 96.62 210 GLN A N 1
ATOM 1678 C CA . GLN A 1 210 ? -39.636 -4.094 55.155 1.00 96.62 210 GLN A CA 1
ATOM 1679 C C . GLN A 1 210 ? -41.106 -3.655 55.218 1.00 96.62 210 GLN A C 1
ATOM 1681 O O . GLN A 1 210 ? -41.723 -3.751 56.277 1.00 96.62 210 GLN A O 1
ATOM 1686 N N . GLN A 1 211 ? -41.697 -3.249 54.090 1.00 96.31 211 GLN A N 1
ATOM 1687 C CA . GLN A 1 211 ? -43.120 -2.893 54.034 1.00 96.31 211 GLN A CA 1
ATOM 1688 C C . GLN A 1 211 ? -44.032 -4.079 54.375 1.00 96.31 211 GLN A C 1
ATOM 1690 O O . GLN A 1 211 ? -45.001 -3.915 55.114 1.00 96.31 211 GLN A O 1
ATOM 1695 N N . MET A 1 212 ? -43.722 -5.283 53.880 1.00 95.12 212 MET A N 1
ATOM 1696 C CA . MET A 1 212 ? -44.480 -6.483 54.248 1.00 95.12 212 MET A CA 1
ATOM 1697 C C . MET A 1 212 ? -44.367 -6.799 55.741 1.00 95.12 212 MET A C 1
ATOM 1699 O O . MET A 1 212 ? -45.379 -7.097 56.369 1.00 95.12 212 MET A O 1
ATOM 1703 N N . GLN A 1 213 ? -43.173 -6.685 56.332 1.00 93.94 213 GLN A N 1
ATOM 1704 C CA . GLN A 1 213 ? -42.997 -6.894 57.772 1.00 93.94 213 GLN A CA 1
ATOM 1705 C C . GLN A 1 213 ? -43.805 -5.895 58.606 1.00 93.94 213 GLN A C 1
ATOM 1707 O O . GLN A 1 213 ? -44.425 -6.304 59.582 1.00 93.94 213 GLN A O 1
ATOM 1712 N N . GLN A 1 214 ? -43.866 -4.623 58.196 1.00 93.00 214 GLN A N 1
ATOM 1713 C CA . GLN A 1 214 ? -44.691 -3.609 58.864 1.00 93.00 214 GLN A CA 1
ATOM 1714 C C . GLN A 1 214 ? -46.191 -3.914 58.771 1.00 93.00 214 GLN A C 1
ATOM 1716 O O . GLN A 1 214 ? -46.916 -3.735 59.746 1.00 93.00 214 GLN A O 1
ATOM 1721 N N . LYS A 1 215 ? -46.669 -4.405 57.621 1.00 89.50 215 LYS A N 1
ATOM 1722 C CA . LYS A 1 215 ? -48.076 -4.806 57.472 1.00 89.50 215 LYS A CA 1
ATOM 1723 C C . LYS A 1 215 ? -48.438 -6.007 58.346 1.00 89.50 215 LYS A C 1
ATOM 1725 O O . LYS A 1 215 ? -49.544 -6.049 58.871 1.00 89.50 215 LYS A O 1
ATOM 1730 N N . ILE A 1 216 ? -47.518 -6.957 58.523 1.00 90.75 216 ILE A N 1
ATOM 1731 C CA . ILE A 1 216 ? -47.737 -8.132 59.379 1.00 90.75 216 ILE A CA 1
ATOM 1732 C C . ILE A 1 216 ? -47.806 -7.730 60.857 1.00 90.75 216 ILE A C 1
ATOM 1734 O O . ILE A 1 216 ? -48.673 -8.215 61.576 1.00 90.75 216 ILE A O 1
ATOM 1738 N N . SER A 1 217 ? -46.949 -6.820 61.327 1.00 82.25 217 SER A N 1
ATOM 1739 C CA . SER A 1 217 ? -46.983 -6.369 62.726 1.00 82.25 217 SER A CA 1
ATOM 1740 C C . SER A 1 217 ? -48.156 -5.440 63.055 1.00 82.25 217 SER A C 1
ATOM 1742 O O . SER A 1 217 ? -48.524 -5.333 64.222 1.00 82.25 217 SER A O 1
ATOM 1744 N N . GLN A 1 218 ? -48.774 -4.810 62.052 1.00 82.62 218 GLN A N 1
ATOM 1745 C CA . GLN A 1 218 ? -49.994 -4.016 62.221 1.00 82.62 218 GLN A CA 1
ATOM 1746 C C . GLN A 1 218 ? -51.290 -4.826 62.101 1.00 82.62 218 GLN A C 1
ATOM 1748 O O . GLN A 1 218 ? -52.359 -4.251 62.304 1.00 82.62 218 GLN A O 1
ATOM 1753 N N . GLN A 1 219 ? -51.245 -6.133 61.805 1.00 66.56 219 GLN A N 1
ATOM 1754 C CA . GLN A 1 219 ? -52.458 -6.944 61.902 1.00 66.56 219 GLN A CA 1
ATOM 1755 C C . GLN A 1 219 ? -52.900 -6.983 63.373 1.00 66.56 219 GLN A C 1
ATOM 1757 O O . GLN A 1 219 ? -52.159 -7.502 64.215 1.00 66.56 219 GLN A O 1
ATOM 1762 N N . PRO A 1 220 ? -54.077 -6.425 63.716 1.00 65.25 220 PRO A N 1
ATOM 1763 C CA . PRO A 1 220 ? -54.557 -6.454 65.084 1.00 65.25 220 PRO A CA 1
ATOM 1764 C C . PRO A 1 220 ? -54.686 -7.914 65.509 1.00 65.25 220 PRO A C 1
ATOM 1766 O O . PRO A 1 220 ? -55.361 -8.708 64.851 1.00 65.25 220 PRO A O 1
ATOM 1769 N N . LYS A 1 221 ? -54.016 -8.269 66.612 1.00 57.84 221 LYS A N 1
ATOM 1770 C CA . LYS A 1 221 ? -54.258 -9.518 67.335 1.00 57.84 221 LYS A CA 1
ATOM 1771 C C . LYS A 1 221 ? -55.717 -9.501 67.786 1.00 57.84 221 LYS A C 1
ATOM 1773 O O . LYS A 1 221 ? -56.027 -9.044 68.881 1.00 57.84 221 LYS A O 1
ATOM 1778 N N . LEU A 1 222 ? -56.610 -10.004 66.942 1.00 55.00 222 LEU A N 1
ATOM 1779 C CA . LEU A 1 222 ? -57.919 -10.486 67.354 1.00 55.00 222 LEU A CA 1
ATOM 1780 C C . LEU A 1 222 ? -57.665 -11.759 68.169 1.00 55.00 222 LEU A C 1
ATOM 1782 O O . LEU A 1 222 ? -57.746 -12.879 67.674 1.00 55.00 222 LEU A O 1
ATOM 1786 N N . ALA A 1 223 ? -57.227 -11.558 69.413 1.00 47.84 223 ALA A N 1
ATOM 1787 C CA . ALA A 1 223 ? -57.230 -12.586 70.432 1.00 47.84 223 ALA A CA 1
ATOM 1788 C C . ALA A 1 223 ? -58.686 -12.970 70.708 1.00 47.84 223 ALA A C 1
ATOM 1790 O O . ALA A 1 223 ? -59.576 -12.120 70.711 1.00 47.84 223 ALA A O 1
ATOM 1791 N N . GLY A 1 224 ? -58.897 -14.272 70.875 1.00 50.28 224 GLY A N 1
ATOM 1792 C CA . GLY A 1 224 ? -60.198 -14.912 70.898 1.00 50.28 224 GLY A CA 1
ATOM 1793 C C . GLY A 1 224 ? -61.223 -14.228 71.793 1.00 50.28 224 GLY A C 1
ATOM 1794 O O . GLY A 1 224 ? -61.046 -14.118 73.003 1.00 50.28 224 GLY A O 1
ATOM 1795 N N . GLN A 1 225 ? -62.357 -13.901 71.188 1.00 42.56 225 GLN A N 1
ATOM 1796 C CA . GLN A 1 225 ? -63.630 -14.032 71.867 1.00 42.56 225 GLN A CA 1
ATOM 1797 C C . GLN A 1 225 ? -64.239 -15.339 71.361 1.00 42.56 225 GLN A C 1
ATOM 1799 O O . GLN A 1 225 ? -64.735 -15.429 70.239 1.00 42.56 225 GLN A O 1
ATOM 1804 N N . ALA A 1 226 ? -64.091 -16.390 72.166 1.00 50.22 226 ALA A N 1
ATOM 1805 C CA . ALA A 1 226 ? -64.820 -17.629 71.973 1.00 50.22 226 ALA A CA 1
ATOM 1806 C C . ALA A 1 226 ? -66.311 -17.319 72.132 1.00 50.22 226 ALA A C 1
ATOM 1808 O O . ALA A 1 226 ? -66.740 -16.884 73.197 1.00 50.22 226 ALA A O 1
ATOM 1809 N N . ASN A 1 227 ? -67.088 -17.540 71.077 1.00 41.59 227 ASN A N 1
ATOM 1810 C CA . ASN A 1 227 ? -68.533 -17.645 71.181 1.00 41.59 227 ASN A CA 1
ATOM 1811 C C . ASN A 1 227 ? -68.949 -18.914 70.429 1.00 41.59 227 ASN A C 1
ATOM 1813 O O . ASN A 1 227 ? -68.716 -19.001 69.219 1.00 41.59 227 ASN A O 1
ATOM 1817 N N . PRO A 1 228 ? -69.488 -19.933 71.115 1.00 54.97 228 PRO A N 1
ATOM 1818 C CA . PRO A 1 228 ? -70.035 -21.095 70.450 1.00 54.97 228 PRO A CA 1
ATOM 1819 C C . PRO A 1 228 ? -71.447 -20.777 69.945 1.00 54.97 228 PRO A C 1
ATOM 1821 O O . PRO A 1 228 ? -72.207 -20.060 70.586 1.00 54.97 228 PRO A O 1
ATOM 1824 N N . ALA A 1 229 ? -71.786 -21.396 68.817 1.00 51.06 229 ALA A N 1
ATOM 1825 C CA . ALA A 1 229 ? -73.137 -21.566 68.289 1.00 51.06 229 ALA A CA 1
ATOM 1826 C C . ALA A 1 229 ? -73.879 -20.306 67.813 1.00 51.06 229 ALA A C 1
ATOM 1828 O O . ALA A 1 229 ? -74.592 -19.689 68.588 1.00 51.06 229 ALA A O 1
ATOM 1829 N N . VAL A 1 230 ? -73.904 -20.073 66.492 1.00 42.09 230 VAL A N 1
ATOM 1830 C CA . VAL A 1 230 ? -75.161 -19.736 65.795 1.00 42.09 230 VAL A CA 1
ATOM 1831 C C . VAL A 1 230 ? -75.180 -20.361 64.394 1.00 42.09 230 VAL A C 1
ATOM 1833 O O . VAL A 1 230 ? -74.357 -20.075 63.532 1.00 42.09 230 VAL A O 1
ATOM 1836 N N . LYS A 1 231 ? -76.160 -21.254 64.248 1.00 46.03 231 LYS A N 1
ATOM 1837 C CA . LYS A 1 231 ? -76.937 -21.659 63.071 1.00 46.03 231 LYS A CA 1
ATOM 1838 C C . LYS A 1 231 ? -76.727 -20.909 61.747 1.00 46.03 231 LYS A C 1
ATOM 1840 O O . LYS A 1 231 ? -76.775 -19.688 61.659 1.00 46.03 231 LYS A O 1
ATOM 1845 N N . ALA A 1 232 ? -76.710 -21.740 60.707 1.00 52.75 232 ALA A N 1
ATOM 1846 C CA . ALA A 1 232 ? -77.063 -21.450 59.328 1.00 52.75 232 ALA A CA 1
ATOM 1847 C C . ALA A 1 232 ? -78.220 -20.451 59.174 1.00 52.75 232 ALA A C 1
ATOM 1849 O O . ALA A 1 232 ? -79.312 -20.709 59.668 1.00 52.75 232 ALA A O 1
ATOM 1850 N N . THR A 1 233 ? -78.001 -19.391 58.393 1.00 46.78 233 THR A N 1
ATOM 1851 C CA . THR A 1 233 ? -79.011 -18.838 57.477 1.00 46.78 233 THR A CA 1
ATOM 1852 C C . THR A 1 233 ? -78.310 -17.954 56.451 1.00 46.78 233 THR A C 1
ATOM 1854 O O . THR A 1 233 ? -77.552 -17.058 56.813 1.00 46.78 233 THR A O 1
ATOM 1857 N N . GLY A 1 234 ? -78.522 -18.250 55.168 1.00 53.97 234 GLY A N 1
ATOM 1858 C CA . GLY A 1 234 ? -78.032 -17.437 54.061 1.00 53.97 234 GLY A CA 1
ATOM 1859 C C . GLY A 1 234 ? -78.693 -16.065 54.018 1.00 53.97 234 GLY A C 1
ATOM 1860 O O . GLY A 1 234 ? -79.865 -15.943 54.352 1.00 53.97 234 GLY A O 1
ATOM 1861 N N . VAL A 1 235 ? -77.953 -15.060 53.546 1.00 43.25 235 VAL A N 1
ATOM 1862 C CA . VAL A 1 235 ? -78.502 -13.812 53.004 1.00 43.25 235 VAL A CA 1
ATOM 1863 C C . VAL A 1 235 ? -77.577 -13.318 51.892 1.00 43.25 235 VAL A C 1
ATOM 1865 O O . VAL A 1 235 ? -76.353 -13.379 51.993 1.00 43.25 235 VAL A O 1
ATOM 1868 N N . ALA A 1 236 ? -78.223 -12.885 50.814 1.00 51.88 236 ALA A N 1
ATOM 1869 C CA . ALA A 1 236 ? -77.683 -12.403 49.559 1.00 51.88 236 ALA A CA 1
ATOM 1870 C C . ALA A 1 236 ? -76.706 -11.223 49.692 1.00 51.88 236 ALA A C 1
ATOM 1872 O O . ALA A 1 236 ? -76.896 -10.314 50.498 1.00 51.88 236 ALA A O 1
ATOM 1873 N N . VAL A 1 237 ? -75.705 -11.209 48.810 1.00 42.28 237 VAL A N 1
ATOM 1874 C CA . VAL A 1 237 ? -74.862 -10.039 48.536 1.00 42.28 237 VAL A CA 1
ATOM 1875 C C . VAL A 1 237 ? -75.570 -9.161 47.495 1.00 42.28 237 VAL A C 1
ATOM 1877 O O . VAL A 1 237 ? -75.989 -9.686 46.460 1.00 42.28 237 VAL A O 1
ATOM 1880 N N . PRO A 1 238 ? -75.709 -7.841 47.722 1.00 50.00 238 PRO A N 1
ATOM 1881 C CA . PRO A 1 238 ? -76.278 -6.937 46.739 1.00 50.00 238 PRO A CA 1
ATOM 1882 C C . PRO A 1 238 ? -75.279 -6.634 45.617 1.00 50.00 238 PRO A C 1
ATOM 1884 O O . PRO A 1 238 ? -74.107 -6.330 45.835 1.00 50.00 238 PRO A O 1
ATOM 1887 N N . VAL A 1 239 ? -75.804 -6.691 44.397 1.00 51.31 239 VAL A N 1
ATOM 1888 C CA . VAL A 1 239 ? -75.212 -6.177 43.163 1.00 51.31 239 VAL A CA 1
ATOM 1889 C C . VAL A 1 239 ? -75.078 -4.657 43.279 1.00 51.31 239 VAL A C 1
ATOM 1891 O O . VAL A 1 239 ? -76.056 -3.927 43.123 1.00 51.31 239 VAL A O 1
ATOM 1894 N N . SER A 1 240 ? -73.864 -4.162 43.516 1.00 44.16 240 SER A N 1
ATOM 1895 C CA . SER A 1 240 ? -73.544 -2.745 43.318 1.00 44.16 240 SER A CA 1
ATOM 1896 C C . SER A 1 240 ? -73.071 -2.520 41.886 1.00 44.16 240 SER A C 1
ATOM 1898 O O . SER A 1 240 ? -71.917 -2.744 41.534 1.00 44.16 240 SER A O 1
ATOM 1900 N N . LYS A 1 241 ? -74.055 -2.137 41.069 1.00 45.22 241 LYS A N 1
ATOM 1901 C CA . LYS A 1 241 ? -74.018 -1.177 39.956 1.00 45.22 241 LYS A CA 1
ATOM 1902 C C . LYS A 1 241 ? -72.617 -0.695 39.532 1.00 45.22 241 LYS A C 1
ATOM 1904 O O . LYS A 1 241 ? -71.985 0.109 40.210 1.00 45.22 241 LYS A O 1
ATOM 1909 N N . MET A 1 242 ? -72.196 -1.141 38.349 1.00 39.84 242 MET A N 1
ATOM 1910 C CA . MET A 1 242 ? -71.160 -0.494 37.544 1.00 39.84 242 MET A CA 1
ATOM 1911 C C . MET A 1 242 ? -71.678 0.861 37.052 1.00 39.84 242 MET A C 1
ATOM 1913 O O . MET A 1 242 ? -72.671 0.922 36.327 1.00 39.84 242 MET A O 1
ATOM 1917 N N . GLU A 1 243 ? -70.995 1.933 37.436 1.00 43.50 243 GLU A N 1
ATOM 1918 C CA . GLU A 1 243 ? -71.166 3.265 36.867 1.00 43.50 243 GLU A CA 1
ATOM 1919 C C . GLU A 1 243 ? -70.102 3.462 35.780 1.00 43.50 243 GLU A C 1
ATOM 1921 O O . GLU A 1 243 ? -68.907 3.249 35.996 1.00 43.50 243 GLU A O 1
ATOM 1926 N N . ALA A 1 244 ? -70.566 3.778 34.574 1.00 52.41 244 ALA A N 1
ATOM 1927 C CA . ALA A 1 244 ? -69.743 4.003 33.401 1.00 52.41 244 ALA A CA 1
ATOM 1928 C C . ALA A 1 244 ? -69.050 5.369 33.491 1.00 52.41 244 ALA A C 1
ATOM 1930 O O . ALA A 1 244 ? -69.703 6.388 33.695 1.00 52.41 244 ALA A O 1
ATOM 1931 N N . SER A 1 245 ? -67.739 5.399 33.254 1.00 48.25 245 SER A N 1
ATOM 1932 C CA . SER A 1 245 ? -67.004 6.630 32.963 1.00 48.25 245 SER A CA 1
ATOM 1933 C C . SER A 1 245 ? -66.262 6.459 31.629 1.00 48.25 245 SER A C 1
ATOM 1935 O O . SER A 1 245 ? -65.520 5.483 31.478 1.00 48.25 245 SER A O 1
ATOM 1937 N N . PRO A 1 246 ? -66.480 7.335 30.630 1.00 60.97 246 PRO A N 1
ATOM 1938 C CA . PRO A 1 246 ? -65.841 7.236 29.325 1.00 60.97 246 PRO A CA 1
ATOM 1939 C C . PRO A 1 246 ? -64.521 8.016 29.312 1.00 60.97 246 PRO A C 1
ATOM 1941 O O . PRO A 1 246 ? -64.483 9.185 29.689 1.00 60.97 246 PRO A O 1
ATOM 1944 N N . GLY A 1 247 ? -63.436 7.407 28.824 1.00 43.44 247 GLY A N 1
ATOM 1945 C CA . GLY A 1 247 ? -62.203 8.163 28.582 1.00 43.44 247 GLY A CA 1
ATOM 1946 C C . GLY A 1 247 ? -60.919 7.353 28.461 1.00 43.44 247 GLY A C 1
ATOM 1947 O O . GLY A 1 247 ? -59.965 7.620 29.183 1.00 43.44 247 GLY A O 1
ATOM 1948 N N . VAL A 1 248 ? -60.850 6.399 27.528 1.00 40.47 248 VAL A N 1
ATOM 1949 C CA . VAL A 1 248 ? -59.570 5.810 27.101 1.00 40.47 248 VAL A CA 1
ATOM 1950 C C . VAL A 1 248 ? -59.055 6.585 25.886 1.00 40.47 248 VAL A C 1
ATOM 1952 O O . VAL A 1 248 ? -59.560 6.422 24.777 1.00 40.47 248 VAL A O 1
ATOM 1955 N N . ARG A 1 249 ? -58.017 7.409 26.080 1.00 49.25 249 ARG A N 1
ATOM 1956 C CA . ARG A 1 249 ? -57.010 7.670 25.040 1.00 49.25 249 ARG A CA 1
ATOM 1957 C C . ARG A 1 249 ? -55.868 6.679 25.243 1.00 49.25 249 ARG A C 1
ATOM 1959 O O . ARG A 1 249 ? -55.327 6.552 26.336 1.00 49.25 249 ARG A O 1
ATOM 1966 N N . ALA A 1 250 ? -55.553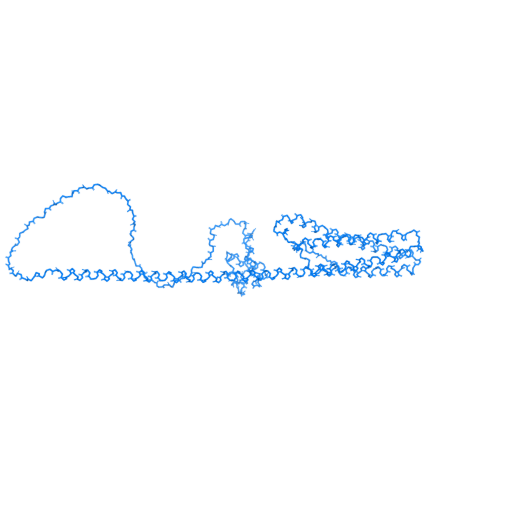 5.970 24.168 1.00 50.34 250 ALA A N 1
ATOM 1967 C CA . ALA A 1 250 ? -54.537 4.937 24.077 1.00 50.34 250 ALA A CA 1
ATOM 1968 C C . ALA A 1 250 ? -53.120 5.469 24.332 1.00 50.34 250 ALA A C 1
ATOM 1970 O O . ALA A 1 250 ? -52.719 6.426 23.676 1.00 50.34 250 ALA A O 1
ATOM 1971 N N . ILE A 1 251 ? -52.346 4.776 25.175 1.00 43.12 251 ILE A N 1
ATOM 1972 C CA . ILE A 1 251 ? -50.891 4.625 25.017 1.00 43.12 251 ILE A CA 1
ATOM 1973 C C . ILE A 1 251 ? -50.518 3.196 25.444 1.00 43.12 251 ILE A C 1
ATOM 1975 O O . ILE A 1 251 ? -50.698 2.801 26.592 1.00 43.12 251 ILE A O 1
ATOM 1979 N N . VAL A 1 252 ? -50.019 2.426 24.478 1.00 50.66 252 VAL A N 1
ATOM 1980 C CA . VAL A 1 252 ? -49.456 1.074 24.616 1.00 50.66 252 VAL A CA 1
ATOM 1981 C C . VAL A 1 252 ? -48.062 1.180 25.253 1.00 50.66 252 VAL A C 1
ATOM 1983 O O . VAL A 1 252 ? -47.289 2.055 24.861 1.00 50.66 252 VAL A O 1
ATOM 1986 N N . PRO A 1 253 ? -47.702 0.297 26.200 1.00 42.84 253 PRO A N 1
ATOM 1987 C CA . PRO A 1 253 ? -46.569 -0.582 25.907 1.00 42.84 253 PRO A CA 1
ATOM 1988 C C . PRO A 1 253 ? -46.796 -2.020 26.389 1.00 42.84 253 PRO A C 1
ATOM 1990 O O . PRO A 1 253 ? -47.200 -2.275 27.522 1.00 42.84 253 PRO A O 1
ATOM 1993 N N . GLY A 1 254 ? -46.501 -2.966 25.497 1.00 33.00 254 GLY A N 1
ATOM 1994 C CA . GLY A 1 254 ? -46.584 -4.396 25.752 1.00 33.00 254 GLY A CA 1
ATOM 1995 C C . GLY A 1 254 ? -45.589 -4.865 26.811 1.00 33.00 254 GLY A C 1
ATOM 1996 O O . GLY A 1 254 ? -44.393 -4.583 26.738 1.00 33.00 254 GLY A O 1
ATOM 1997 N N . ALA A 1 255 ? -46.106 -5.638 27.762 1.00 36.62 255 ALA A N 1
ATOM 1998 C CA . ALA A 1 255 ? -45.335 -6.554 28.581 1.00 36.62 255 ALA A CA 1
ATOM 1999 C C . ALA A 1 255 ? -45.462 -7.955 27.975 1.00 36.62 255 ALA A C 1
ATOM 2001 O O . ALA A 1 255 ? -46.565 -8.436 27.719 1.00 36.62 255 ALA A O 1
ATOM 2002 N N . GLY A 1 256 ? -44.319 -8.596 27.743 1.00 48.66 256 GLY A N 1
ATOM 2003 C CA . GLY A 1 256 ? -44.265 -10.029 27.507 1.00 48.66 256 GLY A CA 1
ATOM 2004 C C . GLY A 1 256 ? -44.592 -10.832 28.767 1.00 48.66 256 GLY A C 1
ATOM 2005 O O . GLY A 1 256 ? -44.652 -10.311 29.879 1.00 48.66 256 GLY A O 1
ATOM 2006 N N . THR A 1 257 ? -44.755 -12.133 28.576 1.00 42.97 257 THR A N 1
ATOM 2007 C CA . THR A 1 257 ? -44.649 -13.180 29.603 1.00 42.97 257 THR A CA 1
ATOM 2008 C C . THR A 1 257 ? -44.258 -14.456 28.841 1.00 42.97 257 THR A C 1
ATOM 2010 O O . THR A 1 257 ? -44.902 -14.795 27.857 1.00 42.97 257 THR A O 1
ATOM 2013 N N . SER A 1 258 ? -43.016 -14.939 29.024 1.00 42.62 258 SER A N 1
ATOM 2014 C CA . SER A 1 258 ? -42.624 -16.115 29.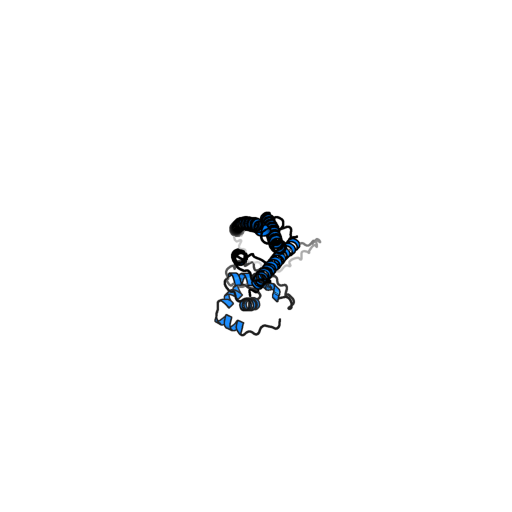847 1.00 42.62 258 SER A CA 1
ATOM 2015 C C . SER A 1 258 ? -42.925 -17.456 29.143 1.00 42.62 258 SER A C 1
ATOM 2017 O O . SER A 1 258 ? -43.992 -17.593 28.576 1.00 42.62 258 SER A O 1
ATOM 2019 N N . GLN A 1 259 ? -42.105 -18.514 29.133 1.00 38.59 259 GLN A N 1
ATOM 2020 C CA . GLN A 1 259 ? -40.926 -18.923 29.908 1.00 38.59 259 GLN A CA 1
ATOM 2021 C C . GLN A 1 259 ? -40.374 -20.258 29.319 1.00 38.59 259 GLN A C 1
ATOM 2023 O O . GLN A 1 259 ? -41.057 -20.906 28.535 1.00 38.59 259 GLN A O 1
ATOM 2028 N N . HIS A 1 260 ? -39.199 -20.680 29.820 1.00 32.75 260 HIS A N 1
ATOM 2029 C CA . HIS A 1 260 ? -38.555 -22.017 29.786 1.00 32.75 260 HIS A CA 1
ATOM 2030 C C . HIS A 1 260 ? -37.780 -22.478 28.533 1.00 32.75 260 HIS A C 1
ATOM 2032 O O . HIS A 1 260 ? -38.352 -22.954 27.565 1.00 32.75 260 HIS A O 1
ATOM 2038 N N . ALA A 1 261 ? -36.441 -22.487 28.615 1.00 33.06 261 ALA A N 1
ATOM 2039 C CA . ALA A 1 261 ? -35.644 -23.655 29.036 1.00 33.06 261 ALA A CA 1
ATOM 2040 C C . ALA A 1 261 ? -34.132 -23.360 28.916 1.00 33.06 261 ALA A C 1
ATOM 2042 O O . ALA A 1 261 ? -33.678 -22.657 28.019 1.00 33.06 261 ALA A O 1
ATOM 2043 N N . SER A 1 262 ? -33.364 -23.876 29.869 1.00 46.47 262 SER A N 1
ATOM 2044 C CA . SER A 1 262 ? -31.944 -23.603 30.091 1.00 46.47 262 SER A CA 1
ATOM 2045 C C . SER A 1 262 ? -31.022 -24.364 29.133 1.00 46.47 262 SER A C 1
ATOM 2047 O O . SER A 1 262 ? -31.088 -25.586 29.068 1.00 46.47 262 SER A O 1
ATOM 2049 N N . SER A 1 263 ? -30.050 -23.676 28.529 1.00 36.50 263 SER A N 1
ATOM 2050 C CA . SER A 1 263 ? -28.747 -24.267 28.193 1.00 36.50 263 SER A CA 1
ATOM 2051 C C . SER A 1 263 ? -27.676 -23.179 28.100 1.00 36.50 263 SER A C 1
ATOM 2053 O O . SER A 1 263 ? -27.789 -22.221 27.341 1.00 36.50 263 SER A O 1
ATOM 2055 N N . SER A 1 264 ? -26.653 -23.345 28.930 1.00 45.66 264 SER A N 1
ATOM 2056 C CA . SER A 1 264 ? -25.434 -22.546 29.026 1.00 45.66 264 SER A CA 1
ATOM 2057 C C . SER A 1 264 ? -24.658 -22.512 27.701 1.00 45.66 264 SER A C 1
ATOM 2059 O O . SER A 1 264 ? -24.206 -23.551 27.226 1.00 45.66 264 SER A O 1
ATOM 2061 N N . SER A 1 265 ? -24.434 -21.316 27.150 1.00 37.19 265 SER A N 1
ATOM 2062 C CA . SER A 1 265 ? -23.367 -21.066 26.175 1.00 37.19 265 SER A CA 1
ATOM 2063 C C . SER A 1 265 ? -22.823 -19.641 26.324 1.00 37.19 265 SER A C 1
ATOM 2065 O O . SER A 1 265 ? -23.580 -18.676 26.420 1.00 37.19 265 SER A O 1
ATOM 2067 N N . LEU A 1 266 ? -21.494 -19.549 26.377 1.00 43.97 266 LEU A N 1
ATOM 2068 C CA . LEU A 1 266 ? -20.665 -18.348 26.533 1.00 43.97 266 LEU A CA 1
ATOM 2069 C C . LEU A 1 266 ? -21.025 -17.208 25.554 1.00 43.97 266 LEU A C 1
ATOM 2071 O O . LEU A 1 266 ? -21.401 -17.485 24.416 1.00 43.97 266 LEU A O 1
ATOM 2075 N N . PRO A 1 267 ? -20.826 -15.926 25.925 1.00 44.09 267 PRO A N 1
ATOM 2076 C CA . PRO A 1 267 ? -21.046 -14.814 25.009 1.00 44.09 267 PRO A CA 1
ATOM 2077 C C . PRO A 1 267 ? -19.934 -14.750 23.951 1.00 44.09 267 PRO A C 1
ATOM 2079 O O . PRO A 1 267 ? -18.797 -14.361 24.228 1.00 44.09 267 PRO A O 1
ATOM 2082 N N . THR A 1 268 ? -20.280 -15.125 22.721 1.00 38.50 268 THR A N 1
ATOM 2083 C CA . THR A 1 268 ? -19.459 -14.932 21.524 1.00 38.50 268 THR A CA 1
ATOM 2084 C C . THR A 1 268 ? -19.327 -13.439 21.211 1.00 38.50 268 THR A C 1
ATOM 2086 O O . THR A 1 268 ? -20.307 -12.704 21.112 1.00 38.50 268 THR A O 1
ATOM 2089 N N . ILE A 1 269 ? -18.080 -12.996 21.067 1.00 44.53 269 ILE A N 1
ATOM 2090 C CA . ILE A 1 269 ? -17.679 -11.657 20.626 1.00 44.53 269 ILE A CA 1
ATOM 2091 C C . ILE A 1 269 ? -18.297 -11.386 19.239 1.00 44.53 269 ILE A C 1
ATOM 2093 O O . ILE A 1 269 ? -18.146 -12.235 18.360 1.00 44.53 269 ILE A O 1
ATOM 2097 N N . PRO A 1 270 ? -18.944 -10.230 18.985 1.00 37.59 270 PRO A N 1
ATOM 2098 C CA . PRO A 1 270 ? -19.435 -9.915 17.650 1.00 37.59 270 PRO A CA 1
ATOM 2099 C C . PRO A 1 270 ? -18.246 -9.702 16.706 1.00 37.59 270 PRO A C 1
ATOM 2101 O O . PRO A 1 270 ? -17.500 -8.726 16.809 1.00 37.59 270 PRO A O 1
ATOM 2104 N N . SER A 1 271 ? -18.065 -10.663 15.801 1.00 36.56 271 SER A N 1
ATOM 2105 C CA . SER A 1 271 ? -17.207 -10.546 14.630 1.00 36.56 271 SER A CA 1
ATOM 2106 C C . SER A 1 271 ? -17.908 -9.638 13.625 1.00 36.56 271 SER A C 1
ATOM 2108 O O . SER A 1 271 ? -18.992 -9.955 13.139 1.00 36.56 271 SER A O 1
ATOM 2110 N N . TYR A 1 272 ? -17.311 -8.486 13.335 1.00 31.95 272 TYR A N 1
ATOM 2111 C CA . TYR A 1 272 ? -17.777 -7.591 12.283 1.00 31.95 272 TYR A CA 1
ATOM 2112 C C . TYR A 1 272 ? -17.332 -8.165 10.933 1.00 31.95 272 TYR A C 1
ATOM 2114 O O . TYR A 1 272 ? -16.304 -7.769 10.389 1.00 31.95 272 TYR A O 1
ATOM 2122 N N . THR A 1 273 ? -18.081 -9.123 10.398 1.00 38.81 273 THR A N 1
ATOM 2123 C CA . THR A 1 273 ? -18.061 -9.405 8.960 1.00 38.81 273 THR A CA 1
ATOM 2124 C C . THR A 1 273 ? -19.085 -8.487 8.298 1.00 38.81 273 THR A C 1
ATOM 2126 O O . THR A 1 273 ? -20.242 -8.495 8.720 1.00 38.81 273 THR A O 1
ATOM 2129 N N . PRO A 1 274 ? -18.718 -7.684 7.287 1.00 39.28 274 PRO A N 1
ATOM 2130 C CA . PRO A 1 274 ? -19.702 -6.948 6.510 1.00 39.28 274 PRO A CA 1
ATOM 2131 C C . PRO A 1 274 ? -20.501 -7.953 5.669 1.00 39.28 274 PRO A C 1
ATOM 2133 O O . PRO A 1 274 ? -20.058 -8.391 4.610 1.00 39.28 274 PRO A O 1
ATOM 2136 N N . THR A 1 275 ? -21.668 -8.358 6.162 1.00 35.66 275 THR A N 1
ATOM 2137 C CA . THR A 1 275 ? -22.628 -9.199 5.439 1.00 35.66 275 THR A CA 1
ATOM 2138 C C . THR A 1 275 ? -23.375 -8.324 4.436 1.00 35.66 275 THR A C 1
ATOM 2140 O O . THR A 1 275 ? -24.416 -7.749 4.742 1.00 35.66 275 THR A O 1
ATOM 2143 N N . ASN A 1 276 ? -22.817 -8.178 3.234 1.00 40.62 276 ASN A N 1
ATOM 2144 C CA . ASN A 1 276 ? -23.505 -7.545 2.113 1.00 40.62 276 ASN A CA 1
ATOM 2145 C C . ASN A 1 276 ? -24.242 -8.634 1.313 1.00 40.62 276 ASN A C 1
ATOM 2147 O O . ASN A 1 276 ? -23.721 -9.180 0.342 1.00 40.62 276 ASN A O 1
ATOM 2151 N N . ASN A 1 277 ? -25.438 -9.004 1.782 1.00 44.75 277 ASN A N 1
ATOM 2152 C CA . ASN A 1 277 ? -26.306 -10.022 1.179 1.00 44.75 277 ASN A CA 1
ATOM 2153 C C . ASN A 1 277 ? -27.143 -9.448 0.024 1.00 44.75 277 ASN A C 1
ATOM 2155 O O . ASN A 1 277 ? -28.370 -9.500 0.036 1.00 44.75 277 ASN A O 1
ATOM 2159 N N . SER A 1 278 ? -26.480 -8.921 -0.998 1.00 41.09 278 SER A N 1
ATOM 2160 C CA . SER A 1 278 ? -27.092 -8.666 -2.302 1.00 41.09 278 SER A CA 1
ATOM 2161 C C . SER A 1 278 ? -26.500 -9.665 -3.286 1.00 41.09 278 SER A C 1
ATOM 2163 O O . SER A 1 278 ? -25.350 -9.516 -3.694 1.00 41.09 278 SER A O 1
ATOM 2165 N N . VAL A 1 279 ? -27.264 -10.717 -3.600 1.00 45.50 279 VAL A N 1
ATOM 2166 C CA . VAL A 1 279 ? -26.905 -11.775 -4.555 1.00 45.50 279 VAL A CA 1
ATOM 2167 C C . VAL A 1 279 ? -26.639 -11.130 -5.922 1.00 45.50 279 VAL A C 1
ATOM 2169 O O . VAL A 1 279 ? -27.586 -10.666 -6.556 1.00 45.50 279 VAL A O 1
ATOM 2172 N N . PRO A 1 280 ? -25.383 -11.072 -6.402 1.00 46.12 280 PRO A N 1
ATOM 2173 C CA . PRO A 1 280 ? -25.081 -10.490 -7.699 1.00 46.12 280 PRO A CA 1
ATOM 2174 C C . PRO A 1 280 ? -25.417 -11.499 -8.797 1.00 46.12 280 PRO A C 1
ATOM 2176 O O . PRO A 1 280 ? -25.108 -12.694 -8.671 1.00 46.12 280 PRO A O 1
ATOM 2179 N N . SER A 1 281 ? -26.017 -10.990 -9.870 1.00 46.53 281 SER A N 1
ATOM 2180 C CA . SER A 1 281 ? -26.246 -11.693 -11.133 1.00 46.53 281 SER A CA 1
ATOM 2181 C C . SER A 1 281 ? -24.958 -12.367 -11.639 1.00 46.53 281 SER A C 1
ATOM 2183 O O . SER A 1 281 ? -23.845 -11.882 -11.424 1.00 46.53 281 SER A O 1
ATOM 2185 N N . SER A 1 282 ? -25.094 -13.550 -12.235 1.00 52.41 282 SER A N 1
ATOM 2186 C CA . SER A 1 282 ? -24.039 -14.560 -12.394 1.00 52.41 282 SER A CA 1
ATOM 2187 C C . SER A 1 282 ? -22.931 -14.246 -13.408 1.00 52.41 282 SER A C 1
ATOM 2189 O O . SER A 1 282 ? -21.959 -14.996 -13.448 1.00 52.41 282 SER A O 1
ATOM 2191 N N . SER A 1 283 ? -23.010 -13.159 -14.178 1.00 52.84 283 SER A N 1
ATOM 2192 C CA . SER A 1 283 ? -22.038 -12.852 -15.241 1.00 52.84 283 SER A CA 1
ATOM 2193 C C . SER A 1 283 ? -20.866 -11.946 -14.827 1.00 52.84 283 SER A C 1
ATOM 2195 O O . SER A 1 283 ? -19.832 -11.981 -15.485 1.00 52.84 283 SER A O 1
ATOM 2197 N N . ASP A 1 284 ? -20.947 -11.216 -13.705 1.00 55.31 284 ASP A N 1
ATOM 2198 C CA . ASP A 1 284 ? -19.913 -10.226 -13.321 1.00 55.31 284 ASP A CA 1
ATOM 2199 C C . ASP A 1 284 ? -18.973 -10.679 -12.185 1.00 55.31 284 ASP A C 1
ATOM 2201 O O . ASP A 1 284 ? -18.083 -9.947 -11.751 1.00 55.31 284 ASP A O 1
ATOM 2205 N N . LYS A 1 285 ? -19.099 -11.918 -11.695 1.00 55.69 285 LYS A N 1
ATOM 2206 C CA . LYS A 1 285 ? -18.382 -12.383 -10.487 1.00 55.69 285 LYS A CA 1
ATOM 2207 C C . LYS A 1 285 ? -16.873 -12.598 -10.664 1.00 55.69 285 LYS A C 1
ATOM 2209 O O . LYS A 1 285 ? -16.160 -12.741 -9.672 1.00 55.69 285 LYS A O 1
ATOM 2214 N N . LYS A 1 286 ? -16.342 -12.597 -11.893 1.00 55.06 286 LYS A N 1
ATOM 2215 C CA . LYS A 1 286 ? -14.887 -12.722 -12.126 1.00 55.06 286 LYS A CA 1
ATOM 2216 C C . LYS A 1 286 ? -14.099 -11.504 -11.619 1.00 55.06 286 LYS A C 1
ATOM 2218 O O . LYS A 1 286 ? -12.930 -11.662 -11.277 1.00 55.06 286 LYS A O 1
ATOM 2223 N N . SER A 1 287 ? -14.718 -10.326 -11.515 1.00 61.16 287 SER A N 1
ATOM 2224 C CA . SER A 1 287 ? -14.057 -9.096 -11.051 1.00 61.16 287 SER A CA 1
ATOM 2225 C C . SER A 1 287 ? -14.108 -8.893 -9.528 1.00 61.16 287 SER A C 1
ATOM 2227 O O . SER A 1 287 ? -13.376 -8.054 -9.004 1.00 61.16 287 SER A O 1
ATOM 2229 N N . SER A 1 288 ? -14.905 -9.671 -8.783 1.00 81.25 288 SER A N 1
ATOM 2230 C CA . SER A 1 288 ? -15.201 -9.356 -7.373 1.00 81.25 288 SER A CA 1
ATOM 2231 C C . SER A 1 288 ? -14.129 -9.797 -6.366 1.00 81.25 288 SER A C 1
ATOM 2233 O O . SER A 1 288 ? -14.216 -9.419 -5.199 1.00 81.25 288 SER A O 1
ATOM 2235 N N . TYR A 1 289 ? -13.136 -10.591 -6.783 1.00 93.31 289 TYR A N 1
ATOM 2236 C CA . TYR A 1 289 ? -12.147 -11.188 -5.872 1.00 93.31 289 TYR A CA 1
ATOM 2237 C C . TYR A 1 289 ? -10.746 -10.561 -5.947 1.00 93.31 289 TYR A C 1
ATOM 2239 O O . TYR A 1 289 ? -9.788 -11.128 -5.419 1.00 93.31 289 TYR A O 1
ATOM 2247 N N . ILE A 1 290 ? -10.589 -9.407 -6.606 1.00 94.62 290 ILE A N 1
ATOM 2248 C CA . ILE A 1 290 ? -9.273 -8.779 -6.833 1.00 94.62 290 ILE A CA 1
ATOM 2249 C C . ILE A 1 290 ? -8.553 -8.496 -5.506 1.00 94.62 290 ILE A C 1
ATOM 2251 O O . ILE A 1 290 ? -7.375 -8.821 -5.357 1.00 94.62 290 ILE A O 1
ATOM 2255 N N . VAL A 1 291 ? -9.261 -7.943 -4.517 1.00 95.44 291 VAL A N 1
ATOM 2256 C CA . VAL A 1 291 ? -8.682 -7.601 -3.206 1.00 95.44 291 VAL A CA 1
ATOM 2257 C C . VAL A 1 291 ? -8.238 -8.863 -2.460 1.00 95.44 291 VAL A C 1
ATOM 2259 O O . VAL A 1 291 ? -7.136 -8.916 -1.915 1.00 95.44 291 VAL A O 1
ATOM 2262 N N . GLN A 1 292 ? -9.064 -9.906 -2.485 1.00 97.44 292 GLN A N 1
ATOM 2263 C CA . GLN A 1 292 ? -8.803 -11.189 -1.841 1.00 97.44 292 GLN A CA 1
ATOM 2264 C C . GLN A 1 292 ? -7.629 -11.928 -2.495 1.00 97.44 292 GLN A C 1
ATOM 2266 O O . GLN A 1 292 ? -6.799 -12.513 -1.801 1.00 97.44 292 GLN A O 1
ATOM 2271 N N . MET A 1 293 ? -7.506 -11.852 -3.824 1.00 96.88 293 MET A N 1
ATOM 2272 C CA . MET A 1 293 ? -6.358 -12.390 -4.554 1.00 96.88 293 MET A CA 1
ATOM 2273 C C . MET A 1 293 ? -5.043 -11.728 -4.129 1.00 96.88 293 MET A C 1
ATOM 2275 O O . MET A 1 293 ? -4.047 -12.425 -3.928 1.00 96.88 293 MET A O 1
ATOM 2279 N N . VAL A 1 294 ? -5.026 -10.397 -3.975 1.00 96.31 294 VAL A N 1
ATOM 2280 C CA . VAL A 1 294 ? -3.836 -9.669 -3.497 1.00 96.31 294 VAL A CA 1
ATOM 2281 C C . VAL A 1 294 ? -3.471 -10.117 -2.080 1.00 96.31 294 VAL A C 1
ATOM 2283 O O . VAL A 1 294 ? -2.294 -10.338 -1.794 1.00 96.31 294 VAL A O 1
ATOM 2286 N N . GLN A 1 295 ? -4.467 -10.331 -1.214 1.00 96.81 295 GLN A N 1
ATOM 2287 C CA . GLN A 1 295 ? -4.241 -10.840 0.141 1.00 96.81 295 GLN A CA 1
ATOM 2288 C C . GLN A 1 295 ? -3.637 -12.252 0.137 1.00 96.81 295 GLN A C 1
ATOM 2290 O O . GLN A 1 295 ? -2.609 -12.456 0.780 1.00 96.81 295 GLN A O 1
ATOM 2295 N N . LEU A 1 296 ? -4.182 -13.202 -0.632 1.00 97.69 296 LEU A N 1
ATOM 2296 C CA . LEU A 1 296 ? -3.604 -14.552 -0.740 1.00 97.69 296 LEU A CA 1
ATOM 2297 C C . LEU A 1 296 ? -2.185 -14.536 -1.330 1.00 97.69 296 LEU A C 1
ATOM 2299 O O . LEU A 1 296 ? -1.300 -15.226 -0.824 1.00 97.69 296 LEU A O 1
ATOM 2303 N N . THR A 1 297 ? -1.935 -13.678 -2.324 1.00 97.44 297 THR A N 1
ATOM 2304 C CA . THR A 1 297 ? -0.593 -13.490 -2.903 1.00 97.44 297 THR A CA 1
ATOM 2305 C C . THR A 1 297 ? 0.395 -12.972 -1.857 1.00 97.44 297 THR A C 1
ATOM 2307 O O . THR A 1 297 ? 1.516 -13.470 -1.762 1.00 97.44 297 THR A O 1
ATOM 2310 N N . SER A 1 298 ? -0.028 -12.029 -1.008 1.00 96.12 298 SER A N 1
ATOM 2311 C CA . SER A 1 298 ? 0.798 -11.516 0.095 1.00 96.12 298 SER A CA 1
ATOM 2312 C C . SER A 1 298 ? 1.084 -12.556 1.188 1.00 96.12 298 SER A C 1
ATOM 2314 O O . SER A 1 298 ? 2.086 -12.439 1.888 1.00 96.12 298 SER A O 1
ATOM 2316 N N . MET A 1 299 ? 0.248 -13.595 1.302 1.00 96.75 299 MET A N 1
ATOM 2317 C CA . MET A 1 299 ? 0.457 -14.740 2.199 1.00 96.75 299 MET A CA 1
ATOM 2318 C C . MET A 1 299 ? 1.362 -15.829 1.591 1.00 96.75 299 MET A C 1
ATOM 2320 O O . MET A 1 299 ? 1.577 -16.859 2.227 1.00 96.75 299 MET A O 1
ATOM 2324 N N . GLY A 1 300 ? 1.899 -15.616 0.383 1.00 97.50 300 GLY A N 1
ATOM 2325 C CA . GLY A 1 300 ? 2.823 -16.534 -0.292 1.00 97.50 300 GLY A CA 1
ATOM 2326 C C . GLY A 1 300 ? 2.174 -17.478 -1.309 1.00 97.50 300 GLY A C 1
ATOM 2327 O O . GLY A 1 300 ? 2.875 -18.295 -1.901 1.00 97.50 300 GLY A O 1
ATOM 2328 N N . PHE A 1 301 ? 0.865 -17.369 -1.556 1.00 97.50 301 PHE A N 1
ATOM 2329 C CA . PHE A 1 301 ? 0.178 -18.175 -2.568 1.00 97.50 301 PHE A CA 1
ATOM 2330 C C . PHE A 1 301 ? 0.193 -17.450 -3.914 1.00 97.50 301 PHE A C 1
ATOM 2332 O O . PHE A 1 301 ? -0.653 -16.601 -4.179 1.00 97.50 301 PHE A O 1
ATOM 2339 N N . THR A 1 302 ? 1.174 -17.750 -4.764 1.00 96.81 302 THR A N 1
ATOM 2340 C CA . THR A 1 302 ? 1.379 -17.059 -6.052 1.00 96.81 302 THR A CA 1
ATOM 2341 C C . THR A 1 302 ? 0.564 -17.636 -7.211 1.00 96.81 302 THR A C 1
ATOM 2343 O O . THR A 1 302 ? 0.413 -16.966 -8.232 1.00 96.81 302 THR A O 1
ATOM 2346 N N . ASP A 1 303 ? 0.013 -18.843 -7.061 1.00 96.44 303 ASP A N 1
ATOM 2347 C CA . ASP A 1 303 ? -0.828 -19.470 -8.080 1.00 96.44 303 ASP A CA 1
ATOM 2348 C C . ASP A 1 303 ? -2.215 -18.813 -8.126 1.00 96.44 303 ASP A C 1
ATOM 2350 O O . ASP A 1 303 ? -3.079 -19.012 -7.265 1.00 96.44 303 ASP A O 1
ATOM 2354 N N . ARG A 1 304 ? -2.421 -18.012 -9.172 1.00 95.12 304 ARG A N 1
ATOM 2355 C CA . ARG A 1 304 ? -3.658 -17.271 -9.410 1.00 95.12 304 ARG A CA 1
ATOM 2356 C C . ARG A 1 304 ? -4.872 -18.184 -9.572 1.00 95.12 304 ARG A C 1
ATOM 2358 O O . ARG A 1 304 ? -5.948 -17.816 -9.099 1.00 95.12 304 ARG A O 1
ATOM 2365 N N . GLU A 1 305 ? -4.738 -19.322 -10.246 1.00 94.69 305 GLU A N 1
ATOM 2366 C CA . GLU A 1 305 ? -5.875 -20.200 -10.533 1.00 94.69 305 GLU A CA 1
ATOM 2367 C C . GLU A 1 305 ? -6.315 -20.952 -9.285 1.00 94.69 305 GLU A C 1
ATOM 2369 O O . GLU A 1 305 ? -7.510 -20.971 -8.975 1.00 94.69 305 GLU A O 1
ATOM 2374 N N . ALA A 1 306 ? -5.357 -21.490 -8.525 1.00 95.62 306 ALA A N 1
ATOM 2375 C CA . ALA A 1 306 ? -5.634 -22.117 -7.238 1.00 95.62 306 ALA A CA 1
ATOM 2376 C C . ALA A 1 306 ? -6.288 -21.122 -6.265 1.00 95.62 306 ALA A C 1
ATOM 2378 O O . ALA A 1 306 ? -7.302 -21.442 -5.638 1.00 95.62 306 ALA A O 1
ATOM 2379 N N . ASN A 1 307 ? -5.778 -19.885 -6.199 1.00 95.81 307 ASN A N 1
ATOM 2380 C CA . ASN A 1 307 ? -6.358 -18.821 -5.377 1.00 95.81 307 ASN A CA 1
ATOM 2381 C C . ASN A 1 307 ? -7.802 -18.502 -5.776 1.00 95.81 307 ASN A C 1
ATOM 2383 O O . ASN A 1 307 ? -8.664 -18.357 -4.912 1.00 95.81 307 ASN A O 1
ATOM 2387 N N . LEU A 1 308 ? -8.085 -18.405 -7.078 1.00 95.31 308 LEU A N 1
ATOM 2388 C CA . LEU A 1 308 ? -9.426 -18.095 -7.567 1.00 95.31 308 LEU A CA 1
ATOM 2389 C C . LEU A 1 308 ? -10.416 -19.230 -7.269 1.00 95.31 308 LEU A C 1
ATOM 2391 O O . LEU A 1 308 ? -11.535 -18.949 -6.841 1.00 95.31 308 LEU A O 1
ATOM 2395 N N . ARG A 1 309 ? -10.023 -20.499 -7.460 1.00 94.44 309 ARG A N 1
ATOM 2396 C CA . ARG A 1 309 ? -10.873 -21.659 -7.131 1.00 94.44 309 ARG A CA 1
ATOM 2397 C C . ARG A 1 309 ? -11.145 -21.735 -5.628 1.00 94.44 309 ARG A C 1
ATOM 2399 O O . ARG A 1 309 ? -12.299 -21.878 -5.233 1.00 94.44 309 ARG A O 1
ATOM 2406 N N . ALA A 1 310 ? -10.116 -21.544 -4.800 1.00 96.00 310 ALA A N 1
ATOM 2407 C CA . ALA A 1 310 ? -10.257 -21.519 -3.346 1.00 96.00 310 ALA A CA 1
ATOM 2408 C C . ALA A 1 310 ? -11.203 -20.399 -2.882 1.00 96.00 310 ALA A C 1
ATOM 2410 O O . ALA A 1 310 ? -12.110 -20.658 -2.096 1.00 96.00 310 ALA A O 1
ATOM 2411 N N . LEU A 1 311 ? -11.055 -19.183 -3.423 1.00 96.00 311 LEU A N 1
ATOM 2412 C CA . LEU A 1 311 ? -11.934 -18.052 -3.109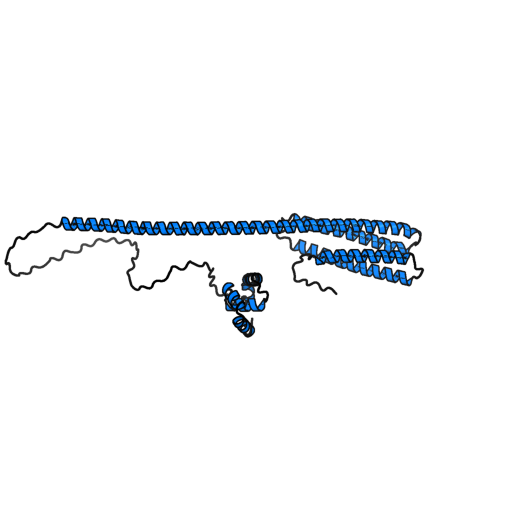 1.00 96.00 311 LEU A CA 1
ATOM 2413 C C . LEU A 1 311 ? -13.369 -18.269 -3.584 1.00 96.00 311 LEU A C 1
ATOM 2415 O O . LEU A 1 311 ? -14.299 -17.897 -2.879 1.00 96.00 311 LEU A O 1
ATOM 2419 N N . ARG A 1 312 ? -13.582 -18.891 -4.747 1.00 93.19 312 ARG A N 1
ATOM 2420 C CA . ARG A 1 312 ? -14.935 -19.253 -5.194 1.00 93.19 312 ARG A CA 1
ATOM 2421 C C . ARG A 1 312 ? -15.575 -20.261 -4.247 1.00 93.19 312 ARG A C 1
ATOM 2423 O O . ARG A 1 312 ? -16.715 -20.064 -3.842 1.00 93.19 312 ARG A O 1
ATOM 2430 N N . ARG A 1 313 ? -14.828 -21.291 -3.842 1.00 93.88 313 ARG A N 1
ATOM 2431 C CA . ARG A 1 313 ? -15.310 -22.337 -2.930 1.00 93.88 313 ARG A CA 1
ATOM 2432 C C . ARG A 1 313 ? -15.646 -21.798 -1.540 1.00 93.88 313 ARG A C 1
ATOM 2434 O O . ARG A 1 313 ? -16.539 -22.322 -0.883 1.00 93.88 313 ARG A O 1
ATOM 2441 N N . THR A 1 314 ? -14.974 -20.732 -1.109 1.00 95.62 314 THR A N 1
ATOM 2442 C CA . THR A 1 314 ? -15.227 -20.065 0.177 1.00 95.62 314 THR A CA 1
ATOM 2443 C C . THR A 1 314 ? -16.059 -18.789 0.051 1.00 95.62 314 THR A C 1
ATOM 2445 O O . THR A 1 314 ? -16.133 -18.015 1.004 1.00 95.62 314 THR A O 1
ATOM 2448 N N . ASN A 1 315 ? -16.689 -18.538 -1.104 1.00 93.69 315 ASN A N 1
ATOM 2449 C CA . ASN A 1 315 ? -17.474 -17.326 -1.378 1.00 93.69 315 ASN A CA 1
ATOM 2450 C C . ASN A 1 315 ? -16.734 -16.009 -1.055 1.00 93.69 315 ASN A C 1
ATOM 2452 O O . ASN A 1 315 ? -17.333 -15.026 -0.625 1.00 93.69 315 ASN A O 1
ATOM 2456 N N . GLY A 1 316 ? -15.422 -15.968 -1.284 1.00 94.81 316 GLY A N 1
ATOM 2457 C CA . GLY A 1 316 ? -14.565 -14.810 -1.038 1.00 94.81 316 GLY A CA 1
ATOM 2458 C C . GLY A 1 316 ? -13.999 -14.716 0.379 1.00 94.81 316 GLY A C 1
ATOM 2459 O O . GLY A 1 316 ? -13.320 -13.733 0.672 1.00 94.81 316 GLY A O 1
ATOM 2460 N N . ASP A 1 317 ? -14.230 -15.703 1.251 1.00 96.94 317 ASP A N 1
ATOM 2461 C CA . ASP A 1 317 ? -13.563 -15.758 2.553 1.00 96.94 317 ASP A CA 1
ATOM 2462 C C . ASP A 1 317 ? -12.087 -16.153 2.389 1.00 96.94 317 ASP A C 1
ATOM 2464 O O . ASP A 1 317 ? -11.746 -17.285 2.030 1.00 96.94 317 ASP A O 1
ATOM 2468 N N . VAL A 1 318 ? -11.206 -15.196 2.678 1.00 97.31 318 VAL A N 1
ATOM 2469 C CA . VAL A 1 318 ? -9.750 -15.335 2.566 1.00 97.31 318 VAL A CA 1
ATOM 2470 C C . VAL A 1 318 ? -9.193 -16.316 3.594 1.00 97.31 318 VAL A C 1
ATOM 2472 O O . VAL A 1 318 ? -8.248 -17.040 3.285 1.00 97.31 318 VAL A O 1
ATOM 2475 N N . VAL A 1 319 ? -9.780 -16.394 4.794 1.00 97.44 319 VAL A N 1
ATOM 2476 C CA . VAL A 1 319 ? -9.309 -17.308 5.849 1.00 97.44 319 VAL A CA 1
ATOM 2477 C C . VAL A 1 319 ? -9.638 -18.752 5.476 1.00 97.44 319 VAL A C 1
ATOM 2479 O O . VAL A 1 319 ? -8.777 -19.630 5.590 1.00 97.44 319 VAL A O 1
ATOM 2482 N N . GLY A 1 320 ? -10.853 -18.987 4.976 1.00 97.25 320 GLY A N 1
ATOM 2483 C CA . GLY A 1 320 ? -11.258 -20.262 4.397 1.00 97.25 320 GLY A CA 1
ATOM 2484 C C . GLY A 1 320 ? -10.377 -20.663 3.213 1.00 97.25 320 GLY A C 1
ATOM 2485 O O . GLY A 1 320 ? -9.812 -21.755 3.223 1.00 97.25 320 GLY A O 1
ATOM 2486 N N . ALA A 1 321 ? -10.172 -19.766 2.243 1.00 97.62 321 ALA A N 1
ATOM 2487 C CA . ALA A 1 321 ? -9.342 -20.043 1.068 1.00 97.62 321 ALA A CA 1
ATOM 2488 C C . ALA A 1 321 ? -7.892 -20.378 1.453 1.00 97.62 321 ALA A C 1
ATOM 2490 O O . ALA A 1 321 ? -7.319 -21.340 0.948 1.00 97.62 321 ALA A O 1
ATOM 2491 N N . HIS A 1 322 ? -7.318 -19.647 2.409 1.00 97.50 322 HIS A N 1
ATOM 2492 C CA . HIS A 1 322 ? -5.994 -19.933 2.955 1.00 97.50 322 HIS A CA 1
ATOM 2493 C C . HIS A 1 322 ? -5.915 -21.324 3.612 1.00 97.50 322 HIS A C 1
ATOM 2495 O O . HIS A 1 322 ? -4.911 -22.017 3.455 1.00 97.50 322 HIS A O 1
ATOM 2501 N N . ARG A 1 323 ? -6.959 -21.758 4.337 1.00 97.81 323 ARG A N 1
ATOM 2502 C CA . ARG A 1 323 ? -7.006 -23.102 4.941 1.00 97.81 323 ARG A CA 1
ATOM 2503 C C . ARG A 1 323 ? -7.002 -24.194 3.869 1.00 97.81 323 ARG A C 1
ATOM 2505 O O . ARG A 1 323 ? -6.214 -25.125 3.988 1.00 97.81 323 ARG A O 1
ATOM 2512 N N . ILE A 1 324 ? -7.809 -24.030 2.817 1.00 97.38 324 ILE A N 1
ATOM 2513 C CA . ILE A 1 324 ? -7.854 -24.954 1.672 1.00 97.38 324 ILE A CA 1
ATOM 2514 C C . ILE A 1 324 ? -6.483 -25.022 0.984 1.00 97.38 324 ILE A C 1
ATOM 2516 O O . ILE A 1 324 ? -5.984 -26.102 0.695 1.00 97.38 324 ILE A O 1
ATOM 2520 N N . LEU A 1 325 ? -5.841 -23.873 0.753 1.00 97.38 325 LEU A N 1
ATOM 2521 C CA . LEU A 1 325 ? -4.563 -23.803 0.040 1.00 97.38 325 LEU A CA 1
ATOM 2522 C C . LEU A 1 325 ? -3.369 -24.352 0.833 1.00 97.38 325 LEU A C 1
ATOM 2524 O O . LEU A 1 325 ? -2.354 -24.678 0.214 1.00 97.38 325 LEU A O 1
ATOM 2528 N N . LYS A 1 326 ? -3.463 -24.422 2.168 1.00 97.38 326 LYS A N 1
ATOM 2529 C CA . LYS A 1 326 ? -2.447 -25.044 3.033 1.00 97.38 326 LYS A CA 1
ATOM 2530 C C . LYS A 1 326 ? -2.565 -26.562 3.115 1.00 97.38 326 LYS A C 1
ATOM 2532 O O . LYS A 1 326 ? -1.564 -27.205 3.415 1.00 97.38 326 LYS A O 1
ATOM 2537 N N . ASP A 1 327 ? -3.753 -27.112 2.889 1.00 97.12 327 ASP A N 1
ATOM 2538 C CA . ASP A 1 327 ? -3.992 -28.549 2.965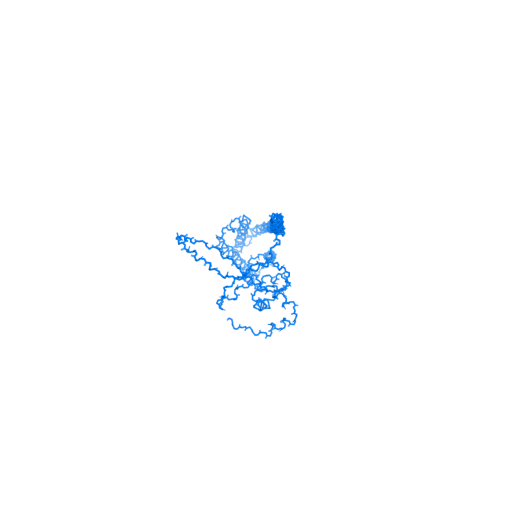 1.00 97.12 327 ASP A CA 1
ATOM 2539 C C . ASP A 1 327 ? -3.744 -29.203 1.588 1.00 97.12 327 ASP A C 1
ATOM 2541 O O . ASP A 1 327 ? -4.486 -28.939 0.634 1.00 97.12 327 ASP A O 1
ATOM 2545 N N . PRO A 1 328 ? -2.700 -30.041 1.439 1.00 94.75 328 PRO A N 1
ATOM 2546 C CA . PRO A 1 328 ? -2.364 -30.651 0.156 1.00 94.75 328 PRO A CA 1
ATOM 2547 C C . PRO A 1 328 ? -3.463 -31.579 -0.381 1.00 94.75 328 PRO A C 1
ATOM 2549 O O . PRO A 1 328 ? -3.617 -31.677 -1.599 1.00 94.75 328 PRO A O 1
ATOM 2552 N N . GLU A 1 329 ? -4.261 -32.214 0.481 1.00 95.31 329 GLU A N 1
ATOM 2553 C CA . GLU A 1 329 ? -5.355 -33.095 0.046 1.00 95.31 329 GLU A CA 1
ATOM 2554 C C . GLU A 1 329 ? -6.525 -32.284 -0.528 1.00 95.31 329 GLU A C 1
ATOM 2556 O O . GLU A 1 329 ? -7.092 -32.618 -1.576 1.00 95.31 329 GLU A O 1
ATOM 2561 N N . GLN A 1 330 ? -6.834 -31.136 0.079 1.00 95.19 330 GLN A N 1
ATOM 2562 C CA . GLN A 1 330 ? -7.843 -30.236 -0.478 1.00 95.19 330 GLN A CA 1
ATOM 2563 C C . GLN A 1 330 ? -7.369 -29.544 -1.758 1.00 95.19 330 GLN A C 1
ATOM 2565 O O . GLN A 1 330 ? -8.176 -29.311 -2.662 1.00 95.19 330 GLN A O 1
ATOM 2570 N N . ARG A 1 331 ? -6.065 -29.272 -1.890 1.00 93.44 331 ARG A N 1
ATOM 2571 C CA . ARG A 1 331 ? -5.496 -28.707 -3.121 1.00 93.44 331 ARG A CA 1
ATOM 2572 C C . ARG A 1 331 ? -5.655 -29.658 -4.314 1.00 93.44 331 ARG A C 1
ATOM 2574 O O . ARG A 1 331 ? -6.113 -29.211 -5.362 1.00 93.44 331 ARG A O 1
ATOM 2581 N N . LYS A 1 332 ? -5.402 -30.961 -4.137 1.00 93.56 332 LYS A N 1
ATOM 2582 C CA . LYS A 1 332 ? -5.673 -31.980 -5.176 1.00 93.56 332 LYS A CA 1
ATOM 2583 C C . LYS A 1 332 ? -7.151 -32.022 -5.578 1.00 93.56 332 LYS A C 1
ATOM 2585 O O . LYS A 1 332 ? -7.483 -32.273 -6.732 1.00 93.56 332 LYS A O 1
ATOM 2590 N N . THR A 1 333 ? -8.053 -31.755 -4.633 1.00 92.88 333 THR A N 1
ATOM 2591 C CA . THR A 1 333 ? -9.498 -31.720 -4.907 1.00 92.88 333 THR A CA 1
ATOM 2592 C C . THR A 1 333 ? -9.876 -30.516 -5.781 1.00 92.88 333 THR A C 1
ATOM 2594 O O . THR A 1 333 ? -10.718 -30.648 -6.665 1.00 92.88 333 THR A O 1
ATOM 2597 N N . LEU A 1 334 ? -9.226 -29.358 -5.593 1.00 91.44 334 LEU A N 1
ATOM 2598 C CA . LEU A 1 334 ? -9.439 -28.155 -6.414 1.00 91.44 334 LEU A CA 1
ATOM 2599 C C . LEU A 1 334 ? -8.923 -28.294 -7.855 1.00 91.44 334 LEU A C 1
ATOM 2601 O O . LEU A 1 334 ? -9.480 -27.676 -8.765 1.00 91.44 334 LEU A O 1
ATOM 2605 N N . GLU A 1 335 ? -7.849 -29.056 -8.069 1.00 90.62 335 GLU A N 1
ATOM 2606 C CA . GLU A 1 335 ? -7.291 -29.286 -9.410 1.00 90.62 335 GLU A CA 1
ATOM 2607 C C . GLU A 1 335 ? -8.231 -30.124 -10.280 1.00 90.62 335 GLU A C 1
ATOM 2609 O O . GLU A 1 335 ? -8.389 -29.823 -11.463 1.00 90.62 335 GLU A O 1
ATOM 2614 N N . ASN A 1 336 ? -8.906 -31.104 -9.671 1.00 90.69 336 ASN A N 1
ATOM 2615 C CA . ASN A 1 336 ? -9.831 -32.015 -10.346 1.00 90.69 336 ASN A CA 1
ATOM 2616 C C . ASN A 1 336 ? -11.249 -31.452 -10.525 1.00 90.69 336 ASN A C 1
ATOM 2618 O O . ASN A 1 336 ? -12.061 -32.058 -11.221 1.00 90.69 336 ASN A O 1
ATOM 2622 N N . GLU A 1 337 ? -11.577 -30.321 -9.896 1.00 87.50 337 GLU A N 1
ATOM 2623 C CA . GLU A 1 337 ? -12.888 -29.696 -10.049 1.00 87.50 337 GLU A CA 1
ATOM 2624 C C . GLU A 1 337 ? -12.954 -28.978 -11.412 1.00 87.50 337 GLU A C 1
ATOM 2626 O O . GLU A 1 337 ? -12.206 -28.013 -11.627 1.00 87.50 337 GLU A O 1
ATOM 2631 N N . PRO A 1 338 ? -13.810 -29.428 -12.355 1.00 82.44 338 PRO A N 1
ATOM 2632 C CA . PRO A 1 338 ? -13.936 -28.782 -13.652 1.00 82.44 338 PRO A CA 1
ATOM 2633 C C . PRO A 1 338 ? -14.385 -27.338 -13.447 1.00 82.44 338 PRO A C 1
ATOM 2635 O O . PRO A 1 338 ? -15.351 -27.064 -12.732 1.00 82.44 338 PRO A O 1
ATOM 2638 N N . LEU A 1 339 ? -13.658 -26.402 -14.061 1.00 71.44 339 LEU A N 1
ATOM 2639 C CA . LEU A 1 339 ? -13.998 -24.988 -13.977 1.00 71.44 339 LEU A CA 1
ATOM 2640 C C . LEU A 1 339 ? -15.433 -24.808 -14.492 1.00 71.44 339 LEU A C 1
ATOM 2642 O O . LEU A 1 339 ? -15.710 -25.208 -15.626 1.00 71.44 339 LEU A O 1
ATOM 2646 N N . PRO A 1 340 ? -16.347 -24.218 -13.699 1.00 68.19 340 PRO A N 1
ATOM 2647 C CA . PRO A 1 340 ? -17.690 -23.958 -14.185 1.00 68.19 340 PRO A CA 1
ATOM 2648 C C . PRO A 1 340 ? -17.595 -23.072 -15.437 1.00 68.19 340 PRO A C 1
ATOM 2650 O O . PRO A 1 340 ? -16.752 -22.161 -15.458 1.00 68.19 340 PRO A O 1
ATOM 2653 N N . PRO A 1 341 ? -18.420 -23.333 -16.470 1.00 69.06 341 PRO A N 1
ATOM 2654 C CA . PRO A 1 341 ? -18.456 -22.505 -17.668 1.00 69.06 341 PRO A CA 1
ATOM 2655 C C . PRO A 1 341 ? -18.726 -21.066 -17.229 1.00 69.06 341 PRO A C 1
ATOM 2657 O O . PRO A 1 341 ? -19.637 -20.811 -16.438 1.00 69.06 341 PRO A O 1
ATOM 2660 N N . GLY A 1 342 ? -17.839 -20.159 -17.627 1.00 56.50 342 GLY A N 1
ATOM 2661 C CA . GLY A 1 342 ? -17.771 -18.813 -17.064 1.00 56.50 342 GLY A CA 1
ATOM 2662 C C . GLY A 1 342 ? -17.950 -17.714 -18.074 1.00 56.50 342 GLY A C 1
ATOM 2663 O O . GLY A 1 342 ? -18.169 -18.014 -19.262 1.00 56.50 342 GLY A O 1
#

Sequence (342 aa):
DYTVDLTKPFGWTPGSVQVLRTCTKCLKAMMGKVCECGAATNGADKKDFYLAACRRWLNHWLNFYRQVQKGVNDYTTVSKDPLLSSNVSFITYLSHLSMFSAQLKRILENVHRICSGLVTDPEKDLSTAEIAITSVQRNAQDLSQSISSANQSLNAMYKKAQQQKQALEIEARKKQQILFAQRLLVQKQLRIQQQLQQQRQLLMMQRLRQQMQQKISQQPKLAGQANPAVKATGVAVPVSKMEASPGVRAIVPGAGTSQHASSSSLPTIPSYTPTNNSVPSSSDKKSSYIVQMVQLTSMGFTDREANLRALRRTNGDVVGAHRILKDPEQRKTLENEPLPPG

Secondary structure (DSSP, 8-state):
-----TTS-----HHHHHHHHHHHHHHHHHHHHHHHHHTT---HHHHHHHHHHHHHHHHHHHHHHHHHHHHHHHHHHHTT-TTTTT-HHHHHHHHHHHHHHHHHHHHHHHHHHHHHHTTT-TTTHHHHHHHHHHHHHHHHHHHHHHHHHHHHHHHHHHHHHHHHHHHHHHHHHHHHHHHHHHHHHHHHHHHHHHHHHHHHHHHHHHHHHHHHHHHHHTS----------------PPP---PPP---------PPP-------------------------TTSGGGTTHHHHHHHHHTT---HHHHHHHHHHTTT-HHHHHHHHH-HHHHHHHHHSPPPP-

Organism: NCBI:txid641309